Protein AF-A0A373CU55-F1 (afdb_monomer_lite)

Structure (mmCIF, N/CA/C/O backbone):
data_AF-A0A373CU55-F1
#
_entry.id   AF-A0A373CU55-F1
#
loop_
_atom_site.group_PDB
_atom_site.id
_atom_site.type_symbol
_atom_site.label_atom_id
_atom_site.label_alt_id
_atom_site.label_comp_id
_atom_site.label_asym_id
_atom_site.label_entity_id
_atom_site.label_seq_id
_atom_site.pdbx_PDB_ins_code
_atom_site.Cartn_x
_atom_site.Cartn_y
_atom_site.Cartn_z
_atom_site.occupancy
_atom_site.B_iso_or_equiv
_atom_site.auth_seq_id
_atom_site.auth_comp_id
_atom_site.auth_asym_id
_atom_site.auth_atom_id
_atom_site.pdbx_PDB_model_num
ATOM 1 N N . MET A 1 1 ? -19.285 -21.514 20.350 1.00 48.34 1 MET A N 1
ATOM 2 C CA . MET A 1 1 ? -18.068 -20.850 20.875 1.00 48.34 1 MET A CA 1
ATOM 3 C C . MET A 1 1 ? -17.748 -19.545 20.139 1.00 48.34 1 MET A C 1
ATOM 5 O O . MET A 1 1 ? -17.826 -18.518 20.792 1.00 48.34 1 MET A O 1
ATOM 9 N N . LYS A 1 2 ? -17.527 -19.530 18.807 1.00 49.25 2 LYS A N 1
ATOM 10 C CA . LYS A 1 2 ? -17.241 -18.298 18.021 1.00 49.25 2 LYS A CA 1
ATOM 11 C C . LYS A 1 2 ? -18.233 -17.135 18.229 1.00 49.25 2 LYS A C 1
ATOM 13 O O . LYS A 1 2 ? -17.791 -16.011 18.423 1.00 49.25 2 LYS A O 1
ATOM 18 N N . ILE A 1 3 ? -19.543 -17.407 18.259 1.00 53.62 3 ILE A N 1
ATOM 19 C CA . ILE A 1 3 ? -20.582 -16.371 18.448 1.00 53.62 3 ILE A CA 1
ATOM 20 C C . ILE A 1 3 ? -20.485 -15.721 19.834 1.00 53.62 3 ILE A C 1
ATOM 22 O O . ILE A 1 3 ? -20.565 -14.507 19.947 1.00 53.62 3 ILE A O 1
ATOM 26 N N . ILE A 1 4 ? -20.256 -16.514 20.886 1.00 53.56 4 ILE A N 1
ATOM 27 C CA . ILE A 1 4 ? -20.116 -16.004 22.259 1.00 53.56 4 ILE A CA 1
ATOM 28 C C . ILE A 1 4 ? -18.844 -15.160 22.375 1.00 53.56 4 ILE A C 1
ATOM 30 O O . ILE A 1 4 ? -18.887 -14.082 22.950 1.00 53.56 4 ILE A O 1
ATOM 34 N N . THR A 1 5 ? -17.736 -15.585 21.763 1.00 56.66 5 THR A N 1
ATOM 35 C CA . THR A 1 5 ? -16.492 -14.801 21.722 1.00 56.66 5 THR A CA 1
ATOM 36 C C . THR A 1 5 ? -16.666 -13.475 20.972 1.00 56.66 5 THR A C 1
ATOM 38 O O . THR A 1 5 ? -16.206 -12.442 21.449 1.00 56.66 5 THR A O 1
ATOM 41 N N . GLN A 1 6 ? -17.380 -13.467 19.841 1.00 57.19 6 GLN A N 1
ATOM 42 C CA . GLN A 1 6 ? -17.721 -12.235 19.116 1.00 57.19 6 GLN A CA 1
ATOM 43 C C . GLN A 1 6 ? -18.613 -11.304 19.950 1.00 57.19 6 GLN A C 1
ATOM 45 O O . GLN A 1 6 ? -18.371 -10.100 19.990 1.00 57.19 6 GLN A O 1
ATOM 50 N N . LEU A 1 7 ? -19.595 -11.863 20.664 1.00 55.97 7 LEU A N 1
ATOM 51 C CA . LEU A 1 7 ? -20.472 -11.109 21.560 1.00 55.97 7 LEU A CA 1
ATOM 52 C C . LEU A 1 7 ? -19.713 -10.527 22.754 1.00 55.97 7 LEU A C 1
ATOM 54 O O . LEU A 1 7 ? -19.921 -9.376 23.110 1.00 55.97 7 LEU A O 1
ATOM 58 N N . MET A 1 8 ? -18.794 -11.284 23.352 1.00 59.25 8 MET A N 1
ATOM 59 C CA . MET A 1 8 ? -17.962 -10.785 24.446 1.00 59.25 8 MET A CA 1
ATOM 60 C C . MET A 1 8 ? -17.004 -9.685 23.978 1.00 59.25 8 MET A C 1
ATOM 62 O O . MET A 1 8 ? -16.807 -8.713 24.701 1.00 59.25 8 MET A O 1
ATOM 66 N N . ASN A 1 9 ? -16.475 -9.779 22.755 1.00 64.62 9 ASN A N 1
ATOM 67 C CA . ASN A 1 9 ? -15.643 -8.728 22.166 1.00 64.62 9 ASN A CA 1
ATOM 68 C C . ASN A 1 9 ? -16.411 -7.419 21.914 1.00 64.62 9 ASN A C 1
ATOM 70 O O . ASN A 1 9 ? -15.798 -6.357 21.965 1.00 64.62 9 ASN A O 1
ATOM 74 N N . LEU A 1 10 ? -17.733 -7.465 21.699 1.00 63.78 10 LEU A N 1
ATOM 75 C CA . LEU A 1 10 ? -18.570 -6.263 21.557 1.00 63.78 10 LEU A CA 1
ATOM 76 C C . LEU A 1 10 ? -18.664 -5.436 22.850 1.00 63.78 10 LEU A C 1
ATOM 78 O O . LEU A 1 10 ? -18.880 -4.230 22.774 1.00 63.78 10 LEU A O 1
ATOM 82 N N . PHE A 1 11 ? -18.487 -6.061 24.017 1.00 72.62 11 PHE A N 1
ATOM 83 C CA . PHE A 1 11 ? -18.533 -5.386 25.320 1.00 72.62 11 PHE A CA 1
ATOM 84 C C . PHE A 1 11 ? -17.149 -5.048 25.885 1.00 72.62 11 PHE A C 1
ATOM 86 O O . PHE A 1 11 ? -17.060 -4.437 26.952 1.00 72.62 11 PHE A O 1
ATOM 93 N N . LYS A 1 12 ? -16.063 -5.435 25.202 1.00 80.12 12 LYS A N 1
ATOM 94 C CA . LYS A 1 12 ? -14.714 -5.075 25.640 1.00 80.12 12 LYS A CA 1
ATOM 95 C C . LYS A 1 12 ? -14.487 -3.579 25.456 1.00 80.12 12 LYS A C 1
ATOM 97 O O . LYS A 1 12 ? -14.762 -3.017 24.397 1.00 80.12 12 LYS A O 1
ATOM 102 N N . LEU A 1 13 ? -13.933 -2.950 26.487 1.00 81.00 13 LEU A N 1
ATOM 103 C CA . LEU A 1 13 ? -13.408 -1.596 26.377 1.00 81.00 13 LEU A CA 1
ATOM 104 C C . LEU A 1 13 ? -12.182 -1.612 25.458 1.00 81.00 13 LEU A C 1
ATOM 106 O O . LEU A 1 13 ? -11.385 -2.552 25.506 1.00 81.00 13 LEU A O 1
ATOM 110 N N . ASP A 1 14 ? -11.989 -0.550 24.672 1.00 80.06 14 ASP A N 1
ATOM 111 C CA . ASP A 1 14 ? -10.800 -0.424 23.819 1.00 80.06 14 ASP A CA 1
ATOM 112 C C . ASP A 1 14 ? -9.508 -0.545 24.648 1.00 80.06 14 ASP A C 1
ATOM 114 O O . ASP A 1 14 ? -8.550 -1.157 24.189 1.00 80.06 14 ASP A O 1
ATOM 118 N N . SER A 1 15 ? -9.498 -0.061 25.897 1.00 78.62 15 SER A N 1
ATOM 119 C CA . SER A 1 15 ? -8.364 -0.208 26.821 1.00 78.62 15 SER A CA 1
ATOM 120 C C . SER A 1 15 ? -8.022 -1.664 27.137 1.00 78.62 15 SER A C 1
ATOM 122 O O . SER A 1 15 ? -6.846 -2.007 27.222 1.00 78.62 15 SER A O 1
ATOM 124 N N . THR A 1 16 ? -9.025 -2.535 27.268 1.00 81.31 16 THR A N 1
ATOM 125 C CA . THR A 1 16 ? -8.820 -3.974 27.474 1.00 81.31 16 THR A CA 1
ATOM 126 C C . THR A 1 16 ? -8.200 -4.612 26.234 1.00 81.31 16 THR A C 1
ATOM 128 O O . THR A 1 16 ? -7.244 -5.369 26.358 1.00 81.31 16 THR A O 1
ATOM 131 N N . ILE A 1 17 ? -8.682 -4.255 25.039 1.00 82.31 17 ILE A N 1
ATOM 132 C CA . ILE A 1 17 ? -8.129 -4.756 23.769 1.00 82.31 17 ILE A CA 1
ATOM 133 C C . ILE A 1 17 ? -6.672 -4.299 23.595 1.00 82.31 17 ILE A C 1
ATOM 135 O O . ILE A 1 17 ? -5.815 -5.098 23.228 1.00 82.31 17 ILE A O 1
ATOM 139 N N . GLN A 1 18 ? -6.372 -3.039 23.919 1.00 84.75 18 GLN A N 1
ATOM 140 C CA . GLN A 1 18 ? -5.016 -2.487 23.865 1.00 84.75 18 GLN A CA 1
ATOM 141 C C . GLN A 1 18 ? -4.056 -3.204 24.823 1.00 84.75 18 GLN A C 1
ATOM 143 O O . GLN A 1 18 ? -2.901 -3.441 24.471 1.00 84.75 18 GLN A O 1
ATOM 148 N N . MET A 1 19 ? -4.517 -3.546 26.032 1.00 82.44 19 MET A N 1
ATOM 149 C CA . MET A 1 19 ? -3.721 -4.312 26.995 1.00 82.44 19 MET A CA 1
ATOM 150 C C . MET A 1 19 ? -3.442 -5.731 26.490 1.00 82.44 19 MET A C 1
ATOM 152 O O . MET A 1 19 ? -2.283 -6.133 26.452 1.00 82.44 19 MET A O 1
ATOM 156 N N . GLU A 1 20 ? -4.471 -6.447 26.025 1.00 84.19 20 GLU A N 1
ATOM 157 C CA . GLU A 1 20 ? -4.326 -7.795 25.456 1.00 84.19 20 GLU A CA 1
ATOM 158 C C . GLU A 1 20 ? -3.355 -7.803 24.264 1.00 84.19 20 GLU A C 1
ATOM 160 O O . GLU A 1 20 ? -2.476 -8.661 24.168 1.00 84.19 20 GLU A O 1
ATOM 165 N N . TYR A 1 21 ? -3.462 -6.812 23.376 1.00 82.94 21 TYR A N 1
ATOM 166 C CA . TYR A 1 21 ? -2.561 -6.669 22.235 1.00 82.94 21 TYR A CA 1
ATOM 167 C C . TYR A 1 21 ? -1.118 -6.354 22.665 1.00 82.94 21 TYR A C 1
ATOM 169 O O . TYR A 1 21 ? -0.172 -6.930 22.131 1.00 82.94 21 TYR A O 1
ATOM 177 N N . ALA A 1 22 ? -0.925 -5.495 23.672 1.00 79.12 22 ALA A N 1
ATOM 178 C CA . ALA A 1 22 ? 0.402 -5.187 24.211 1.00 79.12 22 ALA A CA 1
ATOM 179 C C . ALA A 1 22 ? 1.076 -6.394 24.895 1.00 79.12 22 ALA A C 1
ATOM 181 O O . ALA A 1 22 ? 2.309 -6.477 24.926 1.00 79.12 22 ALA A O 1
ATOM 182 N N . GLU A 1 23 ? 0.284 -7.318 25.441 1.00 79.94 23 GLU A N 1
ATOM 183 C CA . GLU A 1 23 ? 0.750 -8.570 26.044 1.00 79.94 23 GLU A CA 1
ATOM 184 C C . GLU A 1 23 ? 1.084 -9.642 24.997 1.00 79.94 23 GLU A C 1
ATOM 186 O O . GLU A 1 23 ? 2.021 -10.418 25.200 1.00 79.94 23 GLU A O 1
ATOM 191 N N . LYS A 1 24 ? 0.394 -9.644 23.846 1.00 76.12 24 LYS A N 1
ATOM 192 C CA . LYS A 1 24 ? 0.578 -10.573 22.715 1.00 76.12 24 LYS A CA 1
ATOM 193 C C . LYS A 1 24 ? 1.871 -10.308 21.918 1.00 76.12 24 LYS A C 1
ATOM 195 O O . LYS A 1 24 ? 1.868 -10.322 20.693 1.00 76.12 24 LYS A O 1
ATOM 200 N N . LYS A 1 25 ? 3.002 -10.066 22.595 1.00 62.16 25 LYS A N 1
ATOM 201 C CA . LYS A 1 25 ? 4.309 -9.776 21.976 1.00 62.16 25 LYS A CA 1
ATOM 202 C C . LYS A 1 25 ? 4.788 -10.933 21.096 1.00 62.16 25 LYS A C 1
ATOM 204 O O . LYS A 1 25 ? 5.536 -11.798 21.546 1.00 62.16 25 LYS A O 1
ATOM 209 N N . GLN A 1 26 ? 4.411 -10.904 19.827 1.00 71.38 26 GLN A N 1
ATOM 210 C CA . GLN A 1 26 ? 4.939 -11.774 18.792 1.00 71.38 26 GLN A CA 1
ATOM 211 C C . GLN A 1 26 ? 5.625 -10.909 17.737 1.00 71.38 26 GLN A C 1
ATOM 213 O O . GLN A 1 26 ? 5.089 -9.896 17.299 1.00 71.38 26 GLN A O 1
ATOM 218 N N . ALA A 1 27 ? 6.852 -11.281 17.373 1.00 79.38 27 ALA A N 1
ATOM 219 C CA . ALA A 1 27 ? 7.524 -10.657 16.243 1.00 79.38 27 ALA A CA 1
ATOM 220 C C . ALA A 1 27 ? 6.810 -11.062 14.939 1.00 79.38 27 ALA A C 1
ATOM 222 O O . ALA A 1 27 ? 6.441 -12.236 14.821 1.00 79.38 27 ALA A O 1
ATOM 223 N N . PRO A 1 28 ? 6.664 -10.142 13.965 1.00 87.12 28 PRO A N 1
ATOM 224 C CA . PRO A 1 28 ? 6.136 -10.479 12.649 1.00 87.12 28 PRO A CA 1
ATOM 225 C C . PRO A 1 28 ? 6.914 -11.628 12.010 1.00 87.12 28 PRO A C 1
ATOM 227 O O . PRO A 1 28 ? 8.125 -11.761 12.205 1.00 87.12 28 PRO A O 1
ATOM 230 N N . ILE A 1 29 ? 6.219 -12.465 11.246 1.00 91.62 29 ILE A N 1
ATOM 231 C CA . ILE A 1 29 ? 6.815 -13.611 10.550 1.00 91.62 29 ILE A CA 1
ATOM 232 C C . ILE A 1 29 ? 7.552 -13.128 9.296 1.00 91.62 29 ILE A C 1
ATOM 234 O O . ILE A 1 29 ? 8.667 -13.568 9.011 1.00 91.62 29 ILE A O 1
ATOM 238 N N . TYR A 1 30 ? 6.942 -12.189 8.579 1.00 92.56 30 TYR A N 1
ATOM 239 C CA . TYR A 1 30 ? 7.401 -11.660 7.309 1.00 92.56 30 TYR A CA 1
ATOM 240 C C . TYR A 1 30 ? 7.966 -10.248 7.483 1.00 92.56 30 TYR A C 1
ATOM 242 O O . TYR A 1 30 ? 7.252 -9.244 7.492 1.00 92.56 30 TYR A O 1
ATOM 250 N N . MET A 1 31 ? 9.287 -10.175 7.610 1.00 90.50 31 MET A N 1
ATOM 251 C CA . MET A 1 31 ? 10.043 -8.919 7.660 1.00 90.50 31 MET A CA 1
ATOM 252 C C . MET A 1 31 ? 10.644 -8.651 6.287 1.00 90.50 31 MET A C 1
ATOM 254 O O . MET A 1 31 ? 11.349 -9.548 5.847 1.00 90.50 31 MET A O 1
ATOM 258 N N . PRO A 1 32 ? 10.414 -7.508 5.616 1.00 89.75 32 PRO A N 1
ATOM 259 C CA . PRO A 1 32 ? 11.020 -7.217 4.314 1.00 89.75 32 PRO A CA 1
ATOM 260 C C . PRO A 1 32 ? 12.535 -7.432 4.320 1.00 89.75 32 PRO A C 1
ATOM 262 O O . PRO A 1 32 ? 13.186 -7.216 5.345 1.00 89.75 32 PRO A O 1
ATOM 265 N N . ASN A 1 33 ? 13.090 -7.858 3.191 1.00 87.88 33 ASN A N 1
ATOM 266 C CA . ASN A 1 33 ? 14.536 -7.912 3.032 1.00 87.88 33 ASN A CA 1
ATOM 267 C C . ASN A 1 33 ? 15.124 -6.494 2.937 1.00 87.88 33 ASN A C 1
ATOM 269 O O . ASN A 1 33 ? 14.435 -5.520 2.622 1.00 87.88 33 ASN A O 1
ATOM 273 N N . ASP A 1 34 ? 16.426 -6.395 3.198 1.00 85.56 34 ASP A N 1
ATOM 274 C CA . ASP A 1 34 ? 17.197 -5.195 2.900 1.00 85.56 34 ASP A CA 1
ATOM 275 C C . ASP A 1 34 ? 17.649 -5.260 1.433 1.00 85.56 34 ASP A C 1
ATOM 277 O O . ASP A 1 34 ? 18.244 -6.249 1.001 1.00 85.56 34 ASP A O 1
ATOM 281 N N . TYR A 1 35 ? 17.357 -4.206 0.669 1.00 85.62 35 TYR A N 1
ATOM 282 C CA . TYR A 1 35 ? 17.720 -4.088 -0.742 1.00 85.62 35 TYR A CA 1
ATOM 283 C C . TYR A 1 35 ? 18.774 -2.994 -0.897 1.00 85.62 35 TYR A C 1
ATOM 285 O O . TYR A 1 35 ? 18.537 -1.847 -0.507 1.00 85.62 35 TYR A O 1
ATOM 293 N N . GLU A 1 36 ? 19.929 -3.343 -1.465 1.00 86.00 36 GLU A N 1
ATOM 294 C CA . GLU A 1 36 ? 20.964 -2.373 -1.831 1.00 86.00 36 GLU A CA 1
ATOM 295 C C . GLU A 1 36 ? 20.439 -1.514 -2.980 1.00 86.00 36 GLU A C 1
ATOM 297 O O . GLU A 1 36 ? 20.241 -2.019 -4.077 1.00 86.00 36 GLU A O 1
ATOM 302 N N . GLN A 1 37 ? 20.163 -0.239 -2.715 1.00 85.12 37 GLN A N 1
ATOM 303 C CA . GLN A 1 37 ? 19.560 0.688 -3.671 1.00 85.12 37 GLN A CA 1
ATOM 304 C C . GLN A 1 37 ? 20.493 1.875 -3.887 1.00 85.12 37 GLN A C 1
ATOM 306 O O . GLN A 1 37 ? 20.946 2.478 -2.915 1.00 85.12 37 GLN A O 1
ATOM 311 N N . ASP A 1 38 ? 20.757 2.204 -5.148 1.00 80.38 38 ASP A N 1
ATOM 312 C CA . ASP A 1 38 ? 21.664 3.276 -5.558 1.00 80.38 38 ASP A CA 1
ATOM 313 C C . ASP A 1 38 ? 20.936 4.272 -6.472 1.00 80.38 38 ASP A C 1
ATOM 315 O O . ASP A 1 38 ? 20.561 3.959 -7.607 1.00 80.38 38 ASP A O 1
ATOM 319 N N . ASP A 1 39 ? 20.715 5.484 -5.963 1.00 77.19 39 ASP A N 1
ATOM 320 C CA . ASP A 1 39 ? 20.020 6.551 -6.681 1.00 77.19 39 ASP A CA 1
ATOM 321 C C . ASP A 1 39 ? 20.827 7.078 -7.872 1.00 77.19 39 ASP A C 1
ATOM 323 O O . ASP A 1 39 ? 20.241 7.439 -8.893 1.00 77.19 39 ASP A O 1
ATOM 327 N N . SER A 1 40 ? 22.161 7.033 -7.803 1.00 81.06 40 SER A N 1
ATOM 328 C CA . SER A 1 40 ? 23.049 7.438 -8.898 1.00 81.06 40 SER A CA 1
ATOM 329 C C . SER A 1 40 ? 22.934 6.537 -10.133 1.00 81.06 40 SER A C 1
ATOM 331 O O . SER A 1 40 ? 23.309 6.938 -11.236 1.00 81.06 40 SER A O 1
ATOM 333 N N . GLN A 1 41 ? 22.371 5.337 -9.963 1.00 80.12 41 GLN A N 1
ATOM 334 C CA . GLN A 1 41 ? 22.092 4.382 -11.036 1.00 80.12 41 GLN A CA 1
ATOM 335 C C . GLN A 1 41 ? 20.651 4.465 -11.555 1.00 80.12 41 GLN A C 1
ATOM 337 O O . GLN A 1 41 ? 20.259 3.660 -12.410 1.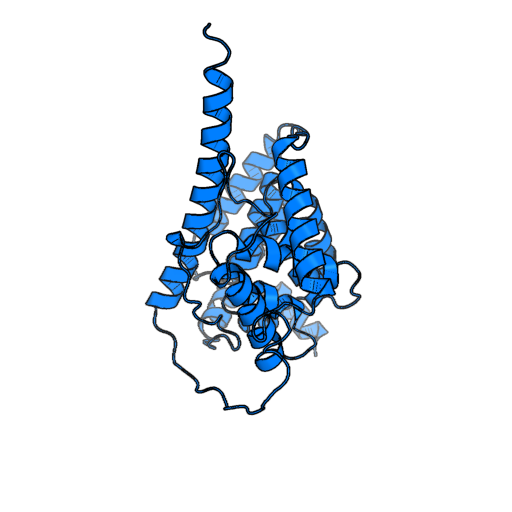00 80.12 41 GLN A O 1
ATOM 342 N N . SER A 1 42 ? 19.857 5.418 -11.055 1.00 80.81 42 SER A N 1
ATOM 343 C CA . SER A 1 42 ? 18.504 5.645 -11.548 1.00 80.81 42 SER A CA 1
ATOM 344 C C . SER A 1 42 ? 18.523 6.419 -12.862 1.00 80.81 42 SER A C 1
ATOM 346 O O . SER A 1 42 ? 19.161 7.464 -12.977 1.00 80.81 42 SER A O 1
ATOM 348 N N . ILE A 1 43 ? 17.791 5.931 -13.865 1.00 77.50 43 ILE A N 1
ATOM 349 C CA . ILE A 1 43 ? 17.667 6.644 -15.144 1.00 77.50 43 ILE A CA 1
ATOM 350 C C . ILE A 1 43 ? 16.530 7.662 -15.032 1.00 77.50 43 ILE A C 1
ATOM 352 O O . ILE A 1 43 ? 15.355 7.283 -14.921 1.00 77.50 43 ILE A O 1
ATOM 356 N N . THR A 1 44 ? 16.891 8.943 -15.094 1.00 82.00 44 THR A N 1
ATOM 357 C CA . THR A 1 44 ? 15.990 10.101 -15.055 1.00 82.00 44 THR A CA 1
ATOM 358 C C . THR A 1 44 ? 16.013 10.887 -16.371 1.00 82.00 44 THR A C 1
ATOM 360 O O . THR A 1 44 ? 16.909 10.727 -17.205 1.00 82.00 44 THR A O 1
ATOM 363 N N . ASP A 1 45 ? 15.000 11.724 -16.566 1.00 71.56 45 ASP A N 1
ATOM 364 C CA . ASP A 1 45 ? 14.921 12.754 -17.599 1.00 71.56 45 ASP A CA 1
ATOM 365 C C . ASP A 1 45 ? 14.593 14.123 -16.967 1.00 71.56 45 ASP A C 1
ATOM 367 O O . ASP A 1 45 ? 14.421 14.232 -15.749 1.00 71.56 45 ASP A O 1
ATOM 371 N N . ASP A 1 46 ? 14.477 15.175 -17.786 1.00 69.94 46 ASP A N 1
ATOM 372 C CA . ASP A 1 46 ? 14.157 16.544 -17.334 1.00 69.94 46 ASP A CA 1
ATOM 373 C C . ASP A 1 46 ? 12.809 16.648 -16.584 1.00 69.94 46 ASP A C 1
ATOM 375 O O . ASP A 1 46 ? 12.484 17.676 -15.987 1.00 69.94 46 ASP A O 1
ATOM 379 N N . SER A 1 47 ? 11.989 15.594 -16.620 1.00 66.56 47 SER A N 1
ATOM 380 C CA . SER A 1 47 ? 10.637 15.551 -16.078 1.00 66.56 47 SER A CA 1
ATOM 381 C C . SER A 1 47 ? 10.473 14.643 -14.850 1.00 66.56 47 SER A C 1
ATOM 383 O O . SER A 1 47 ? 9.445 14.782 -14.168 1.00 66.56 47 SER A O 1
ATOM 385 N N . GLY A 1 48 ? 11.456 13.783 -14.544 1.00 78.50 48 GLY A N 1
ATOM 386 C CA . GLY A 1 48 ? 11.462 12.840 -13.419 1.00 78.50 48 GLY A CA 1
ATOM 387 C C . GLY A 1 48 ? 12.121 11.494 -13.757 1.00 78.50 48 GLY A C 1
ATOM 388 O O . GLY A 1 48 ? 13.101 11.435 -14.492 1.00 78.50 48 GLY A O 1
ATOM 389 N N . TYR A 1 49 ? 11.605 10.391 -13.200 1.00 82.25 49 TYR A N 1
ATOM 390 C CA . TYR A 1 49 ? 12.060 9.043 -13.567 1.00 82.25 49 TYR A CA 1
ATOM 391 C C . TYR A 1 49 ? 11.614 8.674 -14.985 1.00 82.25 49 TYR A C 1
ATOM 393 O O . TYR A 1 49 ? 10.418 8.688 -15.287 1.00 82.25 49 TYR A O 1
ATOM 401 N N . ASP A 1 50 ? 12.555 8.231 -15.819 1.00 80.25 50 ASP A N 1
ATOM 402 C CA . ASP A 1 50 ? 12.251 7.754 -17.167 1.00 80.25 50 ASP A CA 1
ATOM 403 C C . ASP A 1 50 ? 11.843 6.277 -17.134 1.00 80.25 50 ASP A C 1
ATOM 405 O O . ASP A 1 50 ? 12.669 5.372 -17.235 1.00 80.25 50 ASP A O 1
ATOM 409 N N . LEU A 1 51 ? 10.545 6.018 -17.017 1.00 83.62 51 LEU A N 1
ATOM 410 C CA . LEU A 1 51 ? 9.973 4.669 -16.964 1.00 83.62 51 LEU A CA 1
ATOM 411 C C . LEU A 1 51 ? 10.009 3.901 -18.297 1.00 83.62 51 LEU A C 1
ATOM 413 O O . LEU A 1 51 ? 9.500 2.785 -18.367 1.00 83.62 51 LEU A O 1
ATOM 417 N N . THR A 1 52 ? 10.605 4.459 -19.352 1.00 77.75 52 THR A N 1
ATOM 418 C CA . THR A 1 52 ? 10.774 3.767 -20.641 1.00 77.75 52 THR A CA 1
ATOM 419 C C . THR A 1 52 ? 12.105 3.020 -20.750 1.00 77.75 52 THR A C 1
ATOM 421 O O . THR A 1 52 ? 12.257 2.147 -21.606 1.00 77.75 52 THR A O 1
ATOM 424 N N . ARG A 1 53 ? 13.066 3.317 -19.869 1.00 77.00 53 ARG A N 1
ATOM 425 C CA . ARG A 1 53 ? 14.399 2.695 -19.823 1.00 77.00 53 ARG A CA 1
ATOM 426 C C . ARG A 1 53 ? 14.705 2.246 -18.406 1.00 77.00 53 ARG A C 1
ATOM 428 O O . ARG A 1 53 ? 14.288 2.915 -17.478 1.00 77.00 53 ARG A O 1
ATOM 435 N N . PHE A 1 54 ? 15.443 1.156 -18.222 1.00 83.50 54 PHE A N 1
ATOM 436 C CA . PHE A 1 54 ? 15.863 0.691 -16.895 1.00 83.50 54 PHE A CA 1
ATOM 437 C C . PHE A 1 54 ? 17.359 0.397 -16.891 1.00 83.50 54 PHE A C 1
ATOM 439 O O . PHE A 1 54 ? 17.861 -0.197 -17.848 1.00 83.50 54 PHE A O 1
ATOM 446 N N . SER A 1 55 ? 18.064 0.812 -15.837 1.00 81.25 55 SER A N 1
ATOM 447 C CA . SER A 1 55 ? 19.435 0.356 -15.605 1.00 81.25 55 SER A CA 1
ATOM 448 C C . SER A 1 55 ? 19.442 -1.111 -15.168 1.00 81.25 55 SER A C 1
ATOM 450 O O . SER A 1 55 ? 18.417 -1.662 -14.750 1.00 81.25 55 SER A O 1
ATOM 452 N N . GLU A 1 56 ? 20.604 -1.763 -15.253 1.00 80.19 56 GLU A N 1
ATOM 453 C CA . GLU A 1 56 ? 20.758 -3.137 -14.758 1.00 80.19 56 GLU A CA 1
ATOM 454 C C . GLU A 1 56 ? 20.419 -3.231 -13.269 1.00 80.19 56 GLU A C 1
ATOM 456 O O . GLU A 1 56 ? 19.758 -4.179 -12.851 1.00 80.19 56 GLU A O 1
ATOM 461 N N . HIS A 1 57 ? 20.799 -2.215 -12.491 1.00 82.31 57 HIS A N 1
ATOM 462 C CA . HIS A 1 57 ? 20.488 -2.128 -11.071 1.00 82.31 57 HIS A CA 1
ATOM 463 C C . HIS A 1 57 ? 18.979 -2.023 -10.817 1.00 82.31 57 HIS A C 1
ATOM 465 O O . HIS A 1 57 ? 18.428 -2.825 -10.067 1.00 82.31 57 HIS A O 1
ATOM 471 N N . GLU A 1 58 ? 18.278 -1.104 -11.490 1.00 85.19 58 GLU A N 1
ATOM 472 C CA . GLU A 1 58 ? 16.825 -0.954 -11.330 1.00 85.19 58 GLU A CA 1
ATOM 473 C C . GLU A 1 58 ? 16.077 -2.251 -11.694 1.00 85.19 58 GLU A C 1
ATOM 475 O O . GLU A 1 58 ? 15.166 -2.674 -10.978 1.00 85.19 58 GLU A O 1
ATOM 480 N N . ALA A 1 59 ? 16.478 -2.911 -12.785 1.00 84.75 59 ALA A N 1
ATOM 481 C CA . ALA A 1 59 ? 15.879 -4.173 -13.208 1.00 84.75 59 ALA A CA 1
ATOM 482 C C . ALA A 1 59 ? 16.201 -5.333 -12.251 1.00 84.75 59 ALA A C 1
ATOM 484 O O . ALA A 1 59 ? 15.325 -6.152 -11.960 1.00 84.75 59 ALA A O 1
ATOM 485 N N . TYR A 1 60 ? 17.433 -5.385 -11.734 1.00 86.62 60 TYR A N 1
ATOM 486 C CA . TYR A 1 60 ? 17.838 -6.354 -10.720 1.00 86.62 60 TYR A CA 1
ATOM 487 C C . TYR A 1 60 ? 16.974 -6.233 -9.467 1.00 86.62 60 TYR A C 1
ATOM 489 O O . TYR A 1 60 ? 16.489 -7.252 -8.989 1.00 86.62 60 TYR A O 1
ATOM 497 N N . ILE A 1 61 ? 16.714 -5.020 -8.968 1.00 90.19 61 ILE A N 1
ATOM 498 C CA . ILE A 1 61 ? 15.886 -4.823 -7.769 1.00 90.19 61 ILE A CA 1
ATOM 499 C C . ILE A 1 61 ? 14.469 -5.359 -7.974 1.00 90.19 61 ILE A C 1
ATOM 501 O O . ILE A 1 61 ? 13.971 -6.099 -7.125 1.00 90.19 61 ILE A O 1
ATOM 505 N N . ILE A 1 62 ? 13.842 -5.065 -9.118 1.00 90.56 62 ILE A N 1
ATOM 506 C CA . ILE A 1 62 ? 12.494 -5.567 -9.439 1.00 90.56 62 ILE A CA 1
ATOM 507 C C . ILE A 1 62 ? 12.477 -7.101 -9.435 1.00 90.56 62 ILE A C 1
ATOM 509 O O . ILE A 1 62 ? 11.589 -7.713 -8.837 1.00 90.56 62 ILE A O 1
ATOM 513 N N . LYS A 1 63 ? 13.474 -7.733 -10.065 1.00 87.44 63 LYS A N 1
ATOM 514 C CA . LYS A 1 63 ? 13.585 -9.194 -10.078 1.00 87.44 63 LYS A CA 1
ATOM 515 C C . LYS A 1 63 ? 13.882 -9.766 -8.697 1.00 87.44 63 LYS A C 1
ATOM 517 O O . LYS A 1 63 ? 13.261 -10.747 -8.302 1.00 87.44 63 LYS A O 1
ATOM 522 N N . HIS A 1 64 ? 14.798 -9.158 -7.954 1.00 92.25 64 HIS A N 1
ATOM 523 C CA . HIS A 1 64 ? 15.197 -9.640 -6.640 1.00 92.25 64 HIS A CA 1
ATOM 524 C C . HIS A 1 64 ? 14.004 -9.665 -5.682 1.00 92.25 64 HIS A C 1
ATOM 526 O O . HIS A 1 64 ? 13.770 -10.683 -5.039 1.00 92.25 64 HIS A O 1
ATOM 532 N N . VAL A 1 65 ? 13.189 -8.604 -5.667 1.00 94.12 65 VAL A N 1
ATOM 533 C CA . VAL A 1 65 ? 11.927 -8.575 -4.909 1.00 94.12 65 VAL A CA 1
ATOM 534 C C . VAL A 1 65 ? 11.011 -9.727 -5.329 1.00 94.12 65 VAL A C 1
ATOM 536 O O . VAL A 1 65 ? 10.501 -10.453 -4.478 1.00 94.12 65 VAL A O 1
ATOM 539 N N . TRP A 1 66 ? 10.828 -9.935 -6.636 1.00 90.88 66 TRP A N 1
ATOM 540 C CA . TRP A 1 66 ? 9.974 -11.008 -7.148 1.00 90.88 66 TRP A CA 1
ATOM 541 C C . TRP A 1 66 ? 10.432 -12.404 -6.694 1.00 90.88 66 TRP A C 1
ATOM 543 O O . TRP A 1 66 ? 9.617 -13.210 -6.237 1.00 90.88 66 TRP A O 1
ATOM 553 N N . ASP A 1 67 ? 11.733 -12.681 -6.790 1.00 89.69 67 ASP A N 1
ATOM 554 C CA . ASP A 1 67 ? 12.326 -13.958 -6.380 1.00 89.69 67 ASP A CA 1
ATOM 555 C C . ASP A 1 67 ? 12.210 -14.183 -4.876 1.00 89.69 67 ASP A C 1
ATOM 557 O O . ASP A 1 67 ? 11.808 -15.267 -4.447 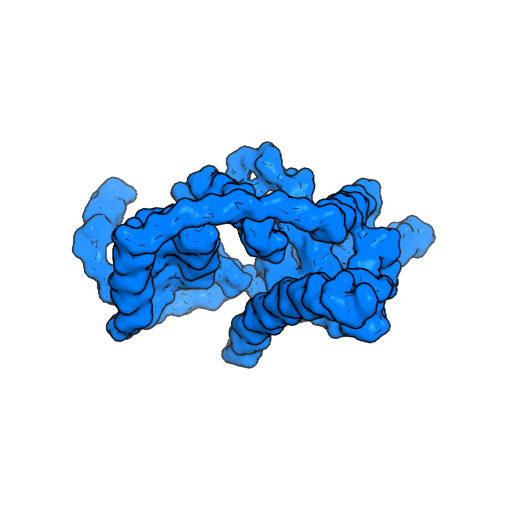1.00 89.69 67 ASP A O 1
ATOM 561 N N . VAL A 1 68 ? 12.493 -13.147 -4.079 1.00 91.75 68 VAL A N 1
ATOM 562 C CA . VAL A 1 68 ? 12.330 -13.189 -2.622 1.00 91.75 68 VAL A CA 1
ATOM 563 C C . VAL A 1 68 ? 10.896 -13.553 -2.266 1.00 91.75 68 VAL A C 1
ATOM 565 O O . VAL A 1 68 ? 10.690 -14.397 -1.395 1.00 91.75 68 VAL A O 1
ATOM 568 N N . VAL A 1 69 ? 9.901 -12.989 -2.957 1.00 92.94 69 VAL A N 1
ATOM 569 C CA . VAL A 1 69 ? 8.502 -13.327 -2.683 1.00 92.94 69 VAL A CA 1
ATOM 570 C C . VAL A 1 69 ? 8.217 -14.810 -2.915 1.00 92.94 69 VAL A C 1
ATOM 572 O O . VAL A 1 69 ? 7.619 -15.455 -2.055 1.00 92.94 69 VAL A O 1
ATOM 575 N N . HIS A 1 70 ? 8.690 -15.367 -4.031 1.00 89.00 70 HIS A N 1
ATOM 576 C CA . HIS A 1 70 ? 8.456 -16.772 -4.383 1.00 89.00 70 HIS A CA 1
ATOM 577 C C . HIS A 1 70 ? 9.188 -17.751 -3.462 1.00 89.00 70 HIS A C 1
ATOM 579 O O . HIS A 1 70 ? 8.734 -18.879 -3.277 1.00 89.00 70 HIS A O 1
ATOM 585 N N . GLU A 1 71 ? 10.323 -17.341 -2.897 1.00 92.38 71 GLU A N 1
ATOM 586 C CA . GLU A 1 71 ? 11.080 -18.162 -1.955 1.00 92.38 71 GLU A CA 1
ATOM 587 C C . GLU A 1 71 ? 10.492 -18.118 -0.537 1.00 92.38 71 GLU A C 1
ATOM 589 O O . GLU A 1 71 ? 10.469 -19.131 0.165 1.00 92.38 71 GLU A O 1
ATOM 594 N N . LYS A 1 72 ? 10.053 -16.938 -0.094 1.00 92.06 72 LYS A N 1
ATOM 595 C CA . LYS A 1 72 ? 9.784 -16.655 1.320 1.00 92.06 72 LYS A CA 1
ATOM 596 C C . LYS A 1 72 ? 8.318 -16.754 1.716 1.00 92.06 72 LYS A C 1
ATOM 598 O O . LYS A 1 72 ? 8.036 -17.045 2.880 1.00 92.06 72 LYS A O 1
ATOM 603 N N . TYR A 1 73 ? 7.401 -16.484 0.794 1.00 92.50 73 TYR A N 1
ATOM 604 C CA . TYR A 1 73 ? 5.977 -16.389 1.095 1.00 92.50 73 TYR A CA 1
ATOM 605 C C . TYR A 1 73 ? 5.236 -17.622 0.569 1.00 92.50 73 TYR A C 1
ATOM 607 O O . TYR A 1 73 ? 5.575 -18.136 -0.494 1.00 92.50 73 TYR A O 1
ATOM 615 N N . PRO A 1 74 ? 4.213 -18.117 1.282 1.00 92.69 74 PRO A N 1
ATOM 616 C CA . PRO A 1 74 ? 3.243 -19.042 0.709 1.00 92.69 74 PRO A CA 1
ATOM 617 C C . PRO A 1 74 ? 2.542 -18.431 -0.512 1.00 92.69 74 PRO A C 1
ATOM 619 O O . PRO A 1 74 ? 2.365 -17.212 -0.585 1.00 92.69 74 PRO A O 1
ATOM 622 N N . SER A 1 75 ? 2.106 -19.273 -1.451 1.00 89.44 75 SER A N 1
ATOM 623 C CA . SER A 1 75 ? 1.484 -18.835 -2.712 1.00 89.44 75 SER A CA 1
ATOM 624 C C . SER A 1 75 ? 0.253 -17.950 -2.519 1.00 89.44 75 SER A C 1
ATOM 626 O O . SER A 1 75 ? 0.056 -16.986 -3.251 1.00 89.44 75 SER A O 1
ATOM 628 N N . GLU A 1 76 ? -0.545 -18.240 -1.495 1.00 90.62 76 GLU A N 1
ATOM 629 C CA . GLU A 1 76 ? -1.740 -17.492 -1.107 1.00 90.62 76 GLU A CA 1
ATOM 630 C C . GLU A 1 76 ? -1.438 -16.072 -0.605 1.00 90.62 76 GLU A C 1
ATOM 632 O O . GLU A 1 76 ? -2.353 -15.256 -0.495 1.00 90.62 76 GLU A O 1
ATOM 637 N N . TYR A 1 77 ? -0.168 -15.781 -0.304 1.00 94.81 77 TYR A N 1
ATOM 638 C CA . TYR A 1 77 ? 0.321 -14.496 0.187 1.00 94.81 77 TYR A CA 1
ATOM 639 C C . TYR A 1 77 ? 1.282 -13.818 -0.789 1.00 94.81 77 TYR A C 1
ATOM 641 O O . TYR A 1 77 ? 1.903 -12.831 -0.411 1.00 94.81 77 TYR A O 1
ATOM 649 N N . PHE A 1 78 ? 1.418 -14.286 -2.034 1.00 94.12 78 PHE A N 1
ATOM 650 C CA . PHE A 1 78 ? 2.341 -13.670 -2.993 1.00 94.12 78 PHE A CA 1
ATOM 651 C C . PHE A 1 78 ? 2.053 -12.186 -3.231 1.00 94.12 78 PHE A C 1
ATOM 653 O O . PHE A 1 78 ? 2.979 -11.378 -3.179 1.00 94.12 78 PHE A O 1
ATOM 660 N N . ALA A 1 79 ? 0.791 -11.794 -3.418 1.00 96.50 79 ALA A N 1
ATOM 661 C CA . ALA A 1 79 ? 0.443 -10.392 -3.635 1.00 96.50 79 ALA A CA 1
ATOM 662 C C . ALA A 1 79 ? 0.790 -9.516 -2.415 1.00 96.50 79 ALA A C 1
ATOM 664 O O . ALA A 1 79 ? 1.407 -8.457 -2.550 1.00 96.50 79 ALA A O 1
ATOM 665 N N . LEU A 1 80 ? 0.452 -9.979 -1.205 1.00 97.12 80 LEU A N 1
ATOM 666 C CA . LEU A 1 80 ? 0.756 -9.257 0.034 1.00 97.12 80 LEU A CA 1
ATOM 667 C C . LEU A 1 80 ? 2.257 -9.276 0.363 1.00 97.12 80 LEU A C 1
ATOM 669 O O . LEU A 1 80 ? 2.786 -8.297 0.884 1.00 97.12 80 LEU A O 1
ATOM 673 N N . GLY A 1 81 ? 2.959 -10.352 0.009 1.00 97.00 81 GLY A N 1
ATOM 674 C CA . GLY A 1 81 ? 4.411 -10.466 0.078 1.00 97.00 81 GLY A CA 1
ATOM 675 C C . GLY A 1 81 ? 5.096 -9.457 -0.835 1.00 97.00 81 GLY A C 1
ATOM 676 O O . GLY A 1 81 ? 5.977 -8.737 -0.373 1.00 97.00 81 GLY A O 1
ATOM 677 N N . LEU A 1 82 ? 4.631 -9.315 -2.083 1.00 96.94 82 LEU A N 1
ATOM 678 C CA . LEU A 1 82 ? 5.100 -8.270 -2.999 1.00 96.94 82 LEU A CA 1
ATOM 679 C C . LEU A 1 82 ? 4.875 -6.884 -2.415 1.00 96.94 82 LEU A C 1
ATOM 681 O O . LEU A 1 82 ? 5.808 -6.088 -2.417 1.00 96.94 82 LEU A O 1
ATOM 685 N N . ALA A 1 83 ? 3.689 -6.596 -1.874 1.00 97.69 83 ALA A N 1
ATOM 686 C CA . ALA A 1 83 ? 3.437 -5.316 -1.218 1.00 97.69 83 ALA A CA 1
ATOM 687 C C . ALA A 1 83 ? 4.431 -5.094 -0.061 1.00 97.69 83 ALA A C 1
ATOM 689 O O . ALA A 1 83 ? 5.051 -4.037 0.048 1.00 97.69 83 ALA A O 1
ATOM 690 N N . ASN A 1 84 ? 4.638 -6.120 0.771 1.00 96.50 84 ASN A N 1
ATOM 691 C CA . ASN A 1 84 ? 5.459 -6.031 1.975 1.00 96.50 84 ASN A CA 1
ATOM 692 C C . ASN A 1 84 ? 6.932 -5.780 1.642 1.00 96.50 84 ASN A C 1
ATOM 694 O O . ASN A 1 84 ? 7.541 -4.909 2.256 1.00 96.50 84 ASN A O 1
ATOM 698 N N . GLU A 1 85 ? 7.478 -6.502 0.663 1.00 95.94 85 GLU A N 1
ATOM 699 C CA . GLU A 1 85 ? 8.839 -6.303 0.156 1.00 95.94 85 GLU A CA 1
ATOM 700 C C . GLU A 1 85 ? 8.990 -4.962 -0.577 1.00 95.94 85 GLU A C 1
ATOM 702 O O . GLU A 1 85 ? 9.975 -4.258 -0.386 1.00 95.94 85 GLU A O 1
ATOM 707 N N . SER A 1 86 ? 7.981 -4.543 -1.346 1.00 96.19 86 SER A N 1
ATOM 708 C CA . SER A 1 86 ? 7.999 -3.265 -2.078 1.00 96.19 86 SER A CA 1
ATOM 709 C C . SER A 1 86 ? 7.948 -2.044 -1.162 1.00 96.19 86 SER A C 1
ATOM 711 O O . SER A 1 86 ? 8.306 -0.942 -1.575 1.00 96.19 86 SER A O 1
ATOM 713 N N . TYR A 1 87 ? 7.502 -2.211 0.084 1.00 92.88 87 TYR A N 1
ATOM 714 C CA . TYR A 1 87 ? 7.368 -1.124 1.048 1.00 92.88 87 TYR A CA 1
ATOM 715 C C . TYR A 1 87 ? 8.695 -0.410 1.351 1.00 92.88 87 TYR A C 1
ATOM 717 O O . TYR A 1 87 ? 8.710 0.815 1.481 1.00 92.88 87 TYR A O 1
ATOM 725 N N . CYS A 1 88 ? 9.805 -1.153 1.448 1.00 89.56 88 CYS A N 1
ATOM 726 C CA . CYS A 1 88 ? 11.137 -0.594 1.715 1.00 89.56 88 CYS A CA 1
ATOM 727 C C . CYS A 1 88 ? 11.895 -0.178 0.442 1.00 89.56 88 CYS A C 1
ATOM 729 O O . CYS A 1 88 ? 12.979 0.408 0.532 1.00 89.56 88 CYS A O 1
ATOM 731 N N . ILE A 1 89 ? 11.325 -0.444 -0.737 1.00 91.81 89 ILE A N 1
ATOM 732 C CA . ILE A 1 89 ? 11.883 -0.006 -2.011 1.00 91.81 89 ILE A CA 1
ATOM 733 C C . ILE A 1 89 ? 11.605 1.488 -2.202 1.00 91.81 89 ILE A C 1
ATOM 735 O O . ILE A 1 89 ? 10.489 1.994 -2.029 1.00 91.81 89 ILE A O 1
ATOM 739 N N . LYS A 1 90 ? 12.664 2.197 -2.560 1.00 87.25 90 LYS A N 1
ATOM 740 C CA . LYS A 1 90 ? 12.736 3.613 -2.885 1.00 87.25 90 LYS A CA 1
ATOM 741 C C . LYS A 1 90 ? 12.889 3.767 -4.401 1.00 87.25 90 LYS A C 1
ATOM 743 O O . LYS A 1 90 ? 13.234 2.820 -5.109 1.00 87.25 90 LYS A O 1
ATOM 748 N N . TYR A 1 91 ? 12.637 4.976 -4.893 1.00 86.75 91 TYR A N 1
ATOM 749 C CA . TYR A 1 91 ? 12.853 5.347 -6.292 1.00 86.75 91 TYR A CA 1
ATOM 750 C C . TYR A 1 91 ? 12.011 4.531 -7.292 1.00 86.75 91 TYR A C 1
ATOM 752 O O . TYR A 1 91 ? 10.944 3.995 -6.983 1.00 86.75 91 TYR A O 1
ATOM 760 N N . LYS A 1 92 ? 12.489 4.462 -8.534 1.00 87.94 92 LYS A N 1
ATOM 761 C CA . LYS A 1 92 ? 11.773 3.945 -9.698 1.00 87.94 92 LYS A CA 1
ATOM 762 C C . LYS A 1 92 ? 11.262 2.496 -9.596 1.00 87.94 92 LYS A C 1
ATOM 764 O O . LYS A 1 92 ? 10.115 2.276 -10.000 1.00 87.94 92 LYS A O 1
ATOM 769 N N . PRO A 1 93 ? 12.018 1.511 -9.059 1.00 92.69 93 PRO A N 1
ATOM 770 C CA . PRO A 1 93 ? 11.536 0.131 -8.943 1.00 92.69 93 PRO A CA 1
ATOM 771 C C . PRO A 1 93 ? 10.223 0.005 -8.162 1.00 92.69 93 PRO A C 1
ATOM 773 O O . PRO A 1 93 ? 9.374 -0.812 -8.515 1.00 92.69 93 PRO A O 1
ATOM 776 N N . ARG A 1 94 ? 10.015 0.866 -7.156 1.00 94.19 94 ARG A N 1
ATOM 777 C CA . ARG A 1 94 ? 8.802 0.899 -6.329 1.00 94.19 94 ARG A CA 1
ATOM 778 C C . ARG A 1 94 ? 7.530 1.032 -7.170 1.00 94.19 94 ARG A C 1
ATOM 780 O O . ARG A 1 94 ? 6.578 0.289 -6.949 1.00 94.19 94 ARG A O 1
ATOM 787 N N . TYR A 1 95 ? 7.509 1.956 -8.135 1.00 93.62 95 TYR A N 1
ATOM 788 C CA . TYR A 1 95 ? 6.323 2.195 -8.967 1.00 93.62 95 TYR A CA 1
ATOM 789 C C . TYR A 1 95 ? 5.970 0.972 -9.807 1.00 93.62 95 TYR A C 1
ATOM 791 O O . TYR A 1 95 ? 4.799 0.610 -9.905 1.00 93.62 95 TYR A O 1
ATOM 799 N N . VAL A 1 96 ? 6.985 0.316 -10.377 1.00 94.88 96 VAL A N 1
ATOM 800 C CA . VAL A 1 96 ? 6.787 -0.899 -11.170 1.00 94.88 96 VAL A CA 1
ATOM 801 C C . VAL A 1 96 ? 6.251 -2.016 -10.285 1.00 94.88 96 VAL A C 1
ATOM 803 O O . VAL A 1 96 ? 5.253 -2.626 -10.640 1.00 94.88 96 VAL A O 1
ATOM 806 N N . LEU A 1 97 ? 6.855 -2.255 -9.120 1.00 97.06 97 LEU A N 1
ATOM 807 C CA . LEU A 1 97 ? 6.458 -3.346 -8.230 1.00 97.06 97 LEU A CA 1
ATOM 808 C C . LEU A 1 97 ? 5.002 -3.242 -7.756 1.00 97.06 97 LEU A C 1
ATOM 810 O O . LEU A 1 97 ? 4.278 -4.234 -7.802 1.00 97.06 97 LEU A O 1
ATOM 814 N N . TYR A 1 98 ? 4.536 -2.053 -7.365 1.00 97.56 98 TYR A N 1
ATOM 815 C CA . TYR A 1 98 ? 3.125 -1.875 -7.008 1.00 97.56 98 TYR A CA 1
ATOM 816 C C . TYR A 1 98 ? 2.191 -2.029 -8.215 1.00 97.56 98 TYR A C 1
ATOM 818 O O . TYR A 1 98 ? 1.103 -2.587 -8.082 1.00 97.56 98 TYR A O 1
ATOM 826 N N . GLU A 1 99 ? 2.615 -1.610 -9.408 1.00 97.75 99 GLU A N 1
ATOM 827 C CA . GLU A 1 99 ? 1.836 -1.837 -10.627 1.00 97.75 99 GLU A CA 1
ATOM 828 C C . GLU A 1 99 ? 1.742 -3.326 -10.990 1.00 97.75 99 GLU A C 1
ATOM 830 O O . GLU A 1 99 ? 0.704 -3.777 -11.464 1.00 97.75 99 GLU A O 1
ATOM 835 N N . LEU A 1 100 ? 2.775 -4.125 -10.707 1.00 96.75 100 LEU A N 1
ATOM 836 C CA . LEU A 1 100 ? 2.716 -5.579 -10.881 1.00 96.75 100 LEU A CA 1
ATOM 837 C C . LEU A 1 100 ? 1.638 -6.226 -10.024 1.00 96.75 100 LEU A C 1
ATOM 839 O O . LEU A 1 100 ? 0.951 -7.129 -10.501 1.00 96.75 100 LEU A O 1
ATOM 843 N N . ILE A 1 101 ? 1.464 -5.740 -8.795 1.00 98.12 101 ILE A N 1
ATOM 844 C CA . ILE A 1 101 ? 0.405 -6.222 -7.909 1.00 98.12 101 ILE A CA 1
ATOM 845 C C . ILE A 1 101 ? -0.961 -5.929 -8.538 1.00 98.12 101 ILE A C 1
ATOM 847 O O . ILE A 1 101 ? -1.798 -6.819 -8.650 1.00 98.12 101 ILE A O 1
ATOM 851 N N . ILE A 1 102 ? -1.167 -4.699 -9.012 1.00 98.31 102 ILE A N 1
ATOM 852 C CA . ILE A 1 102 ? -2.422 -4.293 -9.656 1.00 98.31 102 ILE A CA 1
ATOM 853 C C . ILE A 1 102 ? -2.695 -5.152 -10.895 1.00 98.31 102 ILE A C 1
ATOM 855 O O . ILE A 1 102 ? -3.769 -5.741 -11.004 1.00 98.31 102 ILE A O 1
ATOM 859 N N . LEU A 1 103 ? -1.729 -5.266 -11.809 1.00 95.88 103 LEU A N 1
ATOM 860 C CA . LEU A 1 103 ? -1.914 -5.970 -13.079 1.00 95.88 103 LEU A CA 1
ATOM 861 C C . LEU A 1 103 ? -2.142 -7.476 -12.917 1.00 95.88 103 LEU A C 1
ATOM 863 O O . LEU A 1 103 ? -2.852 -8.058 -13.731 1.00 95.88 103 LEU A O 1
ATOM 867 N N . GLN A 1 104 ? -1.544 -8.115 -11.908 1.00 95.00 104 GLN A N 1
ATOM 868 C CA . GLN A 1 104 ? -1.713 -9.557 -11.706 1.00 95.00 104 GLN A CA 1
ATOM 869 C C . GLN A 1 104 ? -2.932 -9.932 -10.866 1.00 95.00 104 GLN A C 1
ATOM 871 O O . GLN A 1 104 ? -3.497 -11.002 -11.084 1.00 95.00 104 GLN A O 1
ATOM 876 N N . PHE A 1 105 ? -3.323 -9.096 -9.901 1.00 96.88 105 PHE A N 1
ATOM 877 C CA . PHE A 1 105 ? -4.209 -9.531 -8.817 1.00 96.88 105 PHE A CA 1
ATOM 878 C C . PHE A 1 105 ? -5.538 -8.770 -8.723 1.00 96.88 105 PHE A C 1
ATOM 880 O O . PHE A 1 105 ? -6.369 -9.119 -7.886 1.00 96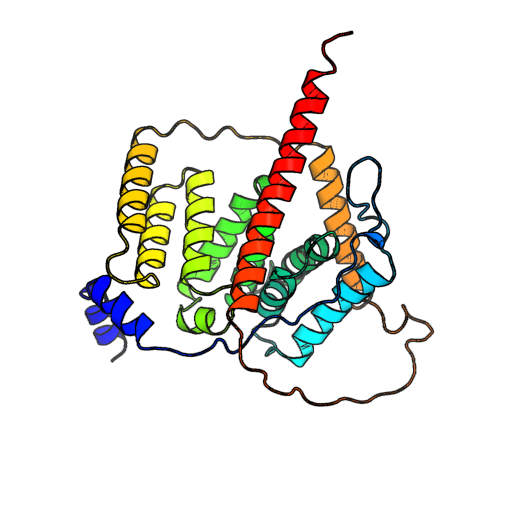.88 105 PHE A O 1
ATOM 887 N N . SER A 1 106 ? -5.786 -7.769 -9.578 1.00 97.06 106 SER A N 1
ATOM 888 C CA . SER A 1 106 ? -7.046 -6.994 -9.572 1.00 97.06 106 SER A CA 1
ATOM 889 C C . SER A 1 106 ? -8.302 -7.854 -9.769 1.00 97.06 106 SER A C 1
ATOM 891 O O . SER A 1 106 ? -9.344 -7.575 -9.174 1.00 97.06 106 SER A O 1
ATOM 893 N N . ASP A 1 107 ? -8.180 -8.924 -10.556 1.00 93.62 107 ASP A N 1
ATOM 894 C CA . ASP A 1 107 ? -9.272 -9.855 -10.862 1.00 93.62 107 ASP A CA 1
ATOM 895 C C . ASP A 1 107 ? -9.244 -11.120 -9.980 1.00 93.62 107 ASP A C 1
ATOM 897 O O . ASP A 1 107 ? -9.932 -12.095 -10.276 1.00 93.62 107 ASP A O 1
ATOM 901 N N . SER A 1 108 ? -8.434 -11.143 -8.912 1.00 93.69 108 SER A N 1
ATOM 902 C CA . SER A 1 108 ? -8.352 -12.293 -8.002 1.00 93.69 108 SER A CA 1
ATOM 903 C C . SER A 1 108 ? -9.603 -12.414 -7.127 1.00 93.69 108 SER A C 1
ATOM 905 O O . SER A 1 108 ? -10.106 -11.428 -6.587 1.00 93.69 108 SER A O 1
ATOM 907 N N . ASP A 1 109 ? -10.063 -13.647 -6.910 1.00 93.62 109 ASP A N 1
ATOM 908 C CA . ASP A 1 109 ? -11.124 -13.958 -5.943 1.00 93.62 109 ASP A CA 1
ATOM 909 C C . ASP A 1 109 ? -10.596 -14.057 -4.498 1.00 93.62 109 ASP A C 1
ATOM 911 O O . ASP A 1 109 ? -11.378 -14.149 -3.549 1.00 93.62 109 ASP A O 1
ATOM 915 N N . ASN A 1 110 ? -9.271 -14.057 -4.300 1.00 94.06 110 ASN A N 1
ATOM 916 C CA . ASN A 1 110 ? -8.655 -14.134 -2.978 1.00 94.06 110 ASN A CA 1
ATOM 917 C C . ASN A 1 110 ? -8.690 -12.756 -2.283 1.00 94.06 110 ASN A C 1
ATOM 919 O O . ASN A 1 110 ? -8.064 -11.808 -2.761 1.00 94.06 110 ASN A O 1
ATOM 923 N N . PRO A 1 111 ? -9.329 -12.618 -1.106 1.00 96.44 111 PRO A N 1
ATOM 924 C CA . PRO A 1 111 ? -9.375 -11.342 -0.395 1.00 96.44 111 PRO A CA 1
ATOM 925 C C . PRO A 1 111 ? -8.001 -10.792 0.011 1.00 96.44 111 PRO A C 1
ATOM 927 O O . PRO A 1 111 ? -7.856 -9.578 0.124 1.00 96.44 111 PRO A O 1
ATOM 930 N N . VAL A 1 112 ? -6.995 -11.650 0.224 1.00 97.00 112 VAL A N 1
ATOM 931 C CA . VAL A 1 112 ? -5.623 -11.209 0.543 1.00 97.00 112 VAL A CA 1
ATOM 932 C C . VAL A 1 112 ? -4.973 -10.523 -0.656 1.00 97.00 112 VAL A C 1
ATOM 934 O O . VAL A 1 112 ? -4.298 -9.505 -0.498 1.00 97.00 112 VAL A O 1
ATOM 937 N N . ASP A 1 113 ? -5.241 -11.029 -1.857 1.00 97.81 113 ASP A N 1
ATOM 938 C CA . ASP A 1 113 ? -4.781 -10.429 -3.104 1.00 97.81 113 ASP A CA 1
ATOM 939 C C . ASP A 1 113 ? -5.452 -9.073 -3.334 1.00 97.81 113 ASP A C 1
ATOM 941 O O . ASP A 1 113 ? -4.773 -8.075 -3.576 1.00 97.81 113 ASP A O 1
ATOM 945 N N . LEU A 1 114 ? -6.774 -9.000 -3.150 1.00 98.38 114 LEU A N 1
ATOM 946 C CA . LEU A 1 114 ? -7.522 -7.742 -3.233 1.00 98.38 114 LEU A CA 1
ATOM 947 C C . LEU A 1 114 ? -7.037 -6.714 -2.200 1.00 98.38 114 LEU A C 1
ATOM 949 O O . LEU A 1 114 ? -6.926 -5.525 -2.506 1.00 98.38 114 LEU A O 1
ATOM 953 N N . PHE A 1 115 ? -6.685 -7.159 -0.993 1.00 98.62 115 PHE A N 1
ATOM 954 C CA . PHE A 1 115 ? -6.082 -6.289 0.012 1.00 98.62 115 PHE A CA 1
ATOM 955 C C . PHE A 1 115 ? -4.709 -5.768 -0.435 1.00 98.62 115 PHE A C 1
ATOM 957 O O . PHE A 1 115 ? -4.445 -4.571 -0.320 1.00 98.62 115 PHE A O 1
ATOM 964 N N . ALA A 1 116 ? -3.854 -6.605 -1.022 1.00 98.56 116 ALA A N 1
ATOM 965 C CA . ALA A 1 116 ? -2.581 -6.154 -1.584 1.00 98.56 116 ALA A CA 1
ATOM 966 C C . ALA A 1 116 ? -2.770 -5.137 -2.726 1.00 98.56 116 ALA A C 1
ATOM 968 O O . ALA A 1 116 ? -2.064 -4.128 -2.775 1.00 98.56 116 ALA A O 1
ATOM 969 N N . VAL A 1 117 ? -3.771 -5.336 -3.591 1.00 98.75 117 VAL A N 1
ATOM 970 C CA . VAL A 1 117 ? -4.146 -4.371 -4.641 1.00 98.75 117 VAL A CA 1
ATOM 971 C C . VAL A 1 117 ? -4.588 -3.035 -4.033 1.00 98.75 117 VAL A C 1
ATOM 973 O O . VAL A 1 117 ? -4.200 -1.975 -4.528 1.00 98.75 117 VAL A O 1
ATOM 976 N N . SER A 1 118 ? -5.324 -3.057 -2.917 1.00 98.69 118 SER A N 1
ATOM 977 C CA . SER A 1 118 ? -5.707 -1.833 -2.199 1.00 98.69 118 SER A CA 1
ATOM 978 C C . SER A 1 118 ? -4.491 -1.029 -1.717 1.00 98.69 118 SER A C 1
ATOM 980 O O . SER A 1 118 ? -4.440 0.192 -1.894 1.00 98.69 118 SER A O 1
ATOM 982 N N . LEU A 1 119 ? -3.470 -1.712 -1.183 1.00 98.38 119 LEU A N 1
ATOM 983 C CA . LEU A 1 119 ? -2.211 -1.107 -0.737 1.00 98.38 119 LEU A CA 1
ATOM 984 C C . LEU A 1 119 ? -1.404 -0.563 -1.921 1.00 98.38 119 LEU A C 1
ATOM 986 O O . LEU A 1 119 ? -0.829 0.526 -1.838 1.00 98.38 119 LEU A O 1
ATOM 990 N N . ALA A 1 120 ? -1.410 -1.279 -3.047 1.00 98.25 120 ALA A N 1
ATOM 991 C CA . ALA A 1 120 ? -0.766 -0.829 -4.270 1.00 98.25 120 ALA A CA 1
ATOM 992 C C . ALA A 1 120 ? -1.399 0.458 -4.809 1.00 98.25 120 ALA A C 1
ATOM 994 O O . ALA A 1 120 ? -0.682 1.436 -5.024 1.00 98.25 120 ALA A O 1
ATOM 995 N N . TYR A 1 121 ? -2.727 0.534 -4.927 1.00 98.44 121 TYR A N 1
ATOM 996 C CA . TYR A 1 121 ? -3.390 1.785 -5.304 1.00 98.44 121 TYR A CA 1
ATOM 997 C C . TYR A 1 121 ? -3.164 2.909 -4.285 1.00 98.44 121 TYR A C 1
ATOM 999 O O . TYR A 1 121 ? -2.976 4.059 -4.687 1.00 98.44 121 TYR A O 1
ATOM 1007 N N . ALA A 1 122 ? -3.122 2.598 -2.984 1.00 96.88 122 ALA A N 1
ATOM 1008 C CA . ALA A 1 122 ? -2.826 3.586 -1.945 1.00 96.88 122 ALA A CA 1
ATOM 1009 C C . ALA A 1 122 ? -1.443 4.235 -2.144 1.00 96.88 122 ALA A C 1
ATOM 1011 O O . ALA A 1 122 ? -1.289 5.438 -1.918 1.00 96.88 122 ALA A O 1
ATOM 1012 N N . SER A 1 123 ? -0.457 3.471 -2.629 1.00 94.50 123 SER A N 1
ATOM 1013 C CA . SER A 1 123 ? 0.890 3.974 -2.928 1.00 94.50 123 SER A CA 1
ATOM 1014 C C . SER A 1 123 ? 0.959 4.916 -4.141 1.00 94.50 123 SER A C 1
ATOM 1016 O O . SER A 1 123 ? 1.849 5.763 -4.188 1.00 94.50 123 SER A O 1
ATOM 1018 N N . LYS A 1 124 ? 0.002 4.841 -5.081 1.00 91.94 124 LYS A N 1
ATOM 1019 C CA . LYS A 1 124 ? -0.038 5.670 -6.307 1.00 91.94 124 LYS A CA 1
ATOM 1020 C C . LYS A 1 124 ? -0.575 7.091 -6.074 1.00 91.94 124 LYS A C 1
ATOM 1022 O O . LYS A 1 124 ? -0.557 7.935 -6.968 1.00 91.94 124 LYS A O 1
ATOM 1027 N N . GLY A 1 125 ? -1.057 7.387 -4.867 1.00 88.31 125 GLY A N 1
ATOM 1028 C CA . GLY A 1 125 ? -1.417 8.739 -4.447 1.00 88.31 125 GLY A CA 1
ATOM 1029 C C . GLY A 1 125 ? -2.835 9.185 -4.825 1.00 88.31 125 GLY A C 1
ATOM 1030 O O . GLY A 1 125 ? -3.768 8.393 -4.940 1.00 88.31 125 GLY A O 1
ATOM 1031 N N . ALA A 1 126 ? -3.026 10.504 -4.941 1.00 90.06 126 ALA A N 1
ATOM 1032 C CA . ALA A 1 126 ? -4.343 11.145 -4.848 1.00 90.06 126 ALA A CA 1
ATOM 1033 C C . ALA A 1 126 ? -5.373 10.682 -5.897 1.00 90.06 126 ALA A C 1
ATOM 1035 O O . ALA A 1 126 ? -6.551 10.556 -5.572 1.00 90.06 126 ALA A O 1
ATOM 1036 N N . PHE A 1 127 ? -4.949 10.416 -7.135 1.00 93.38 127 PHE A N 1
ATOM 1037 C CA . PHE A 1 127 ? -5.863 10.036 -8.221 1.00 93.38 127 PHE A CA 1
ATOM 1038 C C . PHE A 1 127 ? -6.369 8.592 -8.134 1.00 93.38 127 PHE A C 1
ATOM 1040 O O . PHE A 1 127 ? -7.333 8.255 -8.816 1.00 93.38 127 PHE A O 1
ATOM 1047 N N . TYR A 1 128 ? -5.747 7.766 -7.289 1.00 95.69 128 TYR A N 1
ATOM 1048 C CA . TYR A 1 128 ? -6.069 6.348 -7.131 1.00 95.69 128 TYR A CA 1
ATOM 1049 C C . TYR A 1 128 ? -6.707 6.020 -5.780 1.00 95.69 128 TYR A C 1
ATOM 1051 O O . TYR A 1 128 ? -6.971 4.857 -5.483 1.00 95.69 128 TYR A O 1
ATOM 1059 N N . ARG A 1 129 ? -6.992 7.036 -4.950 1.00 95.62 129 ARG A N 1
ATOM 1060 C CA . ARG A 1 129 ? -7.564 6.831 -3.610 1.00 95.62 129 ARG A CA 1
ATOM 1061 C C . ARG A 1 129 ? -8.889 6.086 -3.657 1.00 95.62 129 ARG A C 1
ATOM 1063 O O . ARG A 1 129 ? -9.103 5.208 -2.837 1.00 95.62 129 ARG A O 1
ATOM 1070 N N . LYS A 1 130 ? -9.756 6.390 -4.626 1.00 96.19 130 LYS A N 1
ATOM 1071 C CA . LYS A 1 130 ? -11.048 5.702 -4.760 1.00 96.19 130 LYS A CA 1
ATOM 1072 C C . LYS A 1 130 ? -10.876 4.218 -5.066 1.00 96.19 130 LYS A C 1
ATOM 1074 O O . LYS A 1 130 ? -11.553 3.410 -4.450 1.00 96.19 130 LYS A O 1
ATOM 1079 N N . GLN A 1 131 ? -9.945 3.866 -5.949 1.00 98.25 131 GLN A N 1
ATOM 1080 C CA . GLN A 1 131 ? -9.604 2.473 -6.230 1.00 98.25 131 GLN A CA 1
ATOM 1081 C C . GLN A 1 131 ? -9.018 1.793 -4.988 1.00 98.25 131 GLN A C 1
ATOM 1083 O O . GLN A 1 131 ? -9.441 0.698 -4.641 1.00 98.25 131 GLN A O 1
ATOM 1088 N N . ALA A 1 132 ? -8.107 2.458 -4.271 1.00 98.50 132 ALA A N 1
ATOM 1089 C CA . ALA A 1 132 ? -7.563 1.929 -3.022 1.00 98.50 132 ALA A CA 1
ATOM 1090 C C . ALA A 1 132 ? -8.672 1.616 -2.004 1.00 98.50 132 ALA A C 1
ATOM 1092 O O . ALA A 1 132 ? -8.674 0.541 -1.411 1.00 98.50 132 ALA A O 1
ATOM 1093 N N . LEU A 1 133 ? -9.633 2.530 -1.830 1.00 98.62 133 LEU A N 1
ATOM 1094 C CA . LEU A 1 133 ? -10.770 2.339 -0.930 1.00 98.62 133 LEU A CA 1
ATOM 1095 C C . LEU A 1 133 ? -11.702 1.211 -1.398 1.00 98.62 133 LEU A C 1
ATOM 1097 O O . LEU A 1 133 ? -12.059 0.375 -0.579 1.00 98.62 133 LEU A O 1
ATOM 1101 N N . ASP A 1 134 ? -12.034 1.137 -2.690 1.00 98.38 134 ASP A N 1
ATOM 1102 C CA . ASP A 1 134 ? -12.898 0.082 -3.246 1.00 98.38 134 ASP A CA 1
ATOM 1103 C C . ASP A 1 134 ? -12.333 -1.326 -2.986 1.00 98.38 134 ASP A C 1
ATOM 1105 O O . ASP A 1 134 ? -13.009 -2.193 -2.428 1.00 98.38 134 ASP A O 1
ATOM 1109 N N . TYR A 1 135 ? -11.053 -1.546 -3.305 1.00 98.69 135 TYR A N 1
ATOM 1110 C CA . TYR A 1 135 ? -10.390 -2.828 -3.051 1.00 98.69 135 TYR A CA 1
ATOM 1111 C C . TYR A 1 135 ? -10.248 -3.137 -1.556 1.00 98.69 135 TYR A C 1
ATOM 1113 O O . TYR A 1 135 ? -10.359 -4.297 -1.144 1.00 98.69 135 TYR A O 1
ATOM 1121 N N . PHE A 1 136 ? -10.031 -2.113 -0.727 1.00 98.44 136 PHE A N 1
ATOM 1122 C CA . PHE A 1 136 ? -9.988 -2.285 0.721 1.00 98.44 136 PHE A CA 1
ATOM 1123 C C . PHE A 1 136 ? -11.352 -2.715 1.266 1.00 98.44 136 PHE A C 1
ATOM 1125 O O . PHE A 1 136 ? -11.427 -3.710 1.973 1.00 98.44 136 PHE A O 1
ATOM 1132 N N . GLU A 1 137 ? -12.443 -2.051 0.884 1.00 97.94 137 GLU A N 1
ATOM 1133 C CA . GLU A 1 137 ? -13.801 -2.394 1.330 1.00 97.94 137 GLU A CA 1
ATOM 1134 C C . GLU A 1 137 ? -14.217 -3.810 0.901 1.00 97.94 137 GLU A C 1
ATOM 1136 O O . GLU A 1 137 ? -14.849 -4.535 1.673 1.00 97.94 137 GLU A O 1
ATOM 1141 N N . ARG A 1 138 ? -13.803 -4.247 -0.296 1.00 96.88 138 ARG A N 1
ATOM 1142 C CA . ARG A 1 138 ? -14.040 -5.612 -0.799 1.00 96.88 138 ARG A CA 1
ATOM 1143 C C . ARG A 1 138 ? -13.289 -6.693 -0.015 1.00 96.88 138 ARG A C 1
ATOM 1145 O O . ARG A 1 138 ? -13.739 -7.836 0.014 1.00 96.88 138 ARG A O 1
ATOM 1152 N N . SER A 1 139 ? -12.159 -6.355 0.605 1.00 97.25 139 SER A N 1
ATOM 1153 C CA . SER A 1 139 ? -11.295 -7.312 1.310 1.00 97.25 139 SER A CA 1
ATOM 1154 C C . SER A 1 139 ? -11.390 -7.233 2.839 1.00 97.25 139 SER A C 1
ATOM 1156 O O . SER A 1 139 ? -11.221 -8.261 3.494 1.00 97.25 139 SER A O 1
ATOM 1158 N N . GLU A 1 140 ? -11.723 -6.068 3.413 1.00 94.19 140 GLU A N 1
ATOM 1159 C CA . GLU A 1 140 ? -11.614 -5.723 4.847 1.00 94.19 140 GLU A CA 1
ATOM 1160 C C . GLU A 1 140 ? -12.197 -6.806 5.767 1.00 94.19 140 GLU A C 1
ATOM 1162 O O . GLU A 1 140 ? -11.553 -7.219 6.729 1.00 94.19 140 GLU A O 1
ATOM 1167 N N . ALA A 1 141 ? -13.384 -7.333 5.448 1.00 92.12 141 ALA A N 1
ATOM 1168 C CA . ALA A 1 141 ? -14.065 -8.334 6.274 1.00 92.12 141 ALA A CA 1
ATOM 1169 C C . ALA A 1 141 ? -13.308 -9.673 6.400 1.00 92.12 141 ALA A C 1
ATOM 1171 O O . ALA A 1 141 ? -13.541 -10.423 7.350 1.00 92.12 141 ALA A O 1
ATOM 1172 N N . SER A 1 142 ? -12.419 -9.974 5.450 1.00 93.31 142 SER A N 1
ATOM 1173 C CA . SER A 1 142 ? -11.629 -11.210 5.405 1.00 93.31 142 SER A CA 1
ATOM 1174 C C . SER A 1 142 ? -10.205 -11.031 5.941 1.00 93.31 142 SER A C 1
ATOM 1176 O O . SER A 1 142 ? -9.526 -12.023 6.205 1.00 93.31 142 SER A O 1
ATOM 1178 N N . ILE A 1 143 ? -9.748 -9.789 6.133 1.00 94.81 143 ILE A N 1
ATOM 1179 C CA . ILE A 1 143 ? -8.398 -9.484 6.615 1.00 94.81 143 ILE A CA 1
ATOM 1180 C C . ILE A 1 143 ? -8.416 -9.348 8.136 1.00 94.81 143 ILE A C 1
ATOM 1182 O O . ILE A 1 143 ? -8.826 -8.337 8.704 1.00 94.81 143 ILE A O 1
ATOM 1186 N N . SER A 1 144 ? -7.971 -10.401 8.821 1.00 92.19 144 SER A N 1
ATOM 1187 C CA . SER A 1 144 ? -7.891 -10.389 10.283 1.00 92.19 144 SER A CA 1
ATOM 1188 C C . SER A 1 144 ? -6.673 -9.596 10.787 1.00 92.19 144 SER A C 1
ATOM 1190 O O . SER A 1 144 ? -5.626 -9.613 10.139 1.00 92.19 144 SER A O 1
ATOM 1192 N N . PRO A 1 145 ? -6.749 -8.959 11.971 1.00 90.50 145 PRO A N 1
ATOM 1193 C CA . PRO A 1 145 ? -5.575 -8.352 12.597 1.00 90.50 145 PRO A CA 1
ATOM 1194 C C . PRO A 1 145 ? -4.433 -9.346 12.838 1.00 90.50 145 PRO A C 1
ATOM 1196 O O . PRO A 1 145 ? -3.278 -8.976 12.686 1.00 90.50 145 PRO A O 1
ATOM 1199 N N . ASP A 1 146 ? -4.755 -10.608 13.144 1.00 90.56 146 ASP A N 1
ATOM 1200 C CA . ASP A 1 146 ? -3.757 -11.665 13.340 1.00 90.56 146 ASP A CA 1
ATOM 1201 C C . ASP A 1 146 ? -2.942 -11.924 12.064 1.00 90.56 146 ASP A C 1
ATOM 1203 O O . ASP A 1 146 ? -1.736 -12.117 12.152 1.00 90.56 146 ASP A O 1
ATOM 1207 N N . LEU A 1 147 ? -3.580 -11.873 10.886 1.00 93.12 147 LEU A N 1
ATOM 1208 C CA . LEU A 1 147 ? -2.882 -11.950 9.600 1.00 93.12 147 LEU A CA 1
ATOM 1209 C C . LEU A 1 147 ? -1.959 -10.741 9.409 1.00 93.12 147 LEU A C 1
ATOM 1211 O O . LEU A 1 147 ? -0.810 -10.900 9.021 1.00 93.12 147 LEU A O 1
ATOM 1215 N N . LEU A 1 148 ? -2.449 -9.530 9.686 1.00 93.50 148 LEU A N 1
ATOM 1216 C CA . LEU A 1 148 ? -1.659 -8.303 9.546 1.00 93.50 148 LEU A CA 1
ATOM 1217 C C . LEU A 1 148 ? -0.443 -8.275 10.486 1.00 93.50 148 LEU A C 1
ATOM 1219 O O . LEU A 1 148 ? 0.613 -7.783 10.096 1.00 93.50 148 LEU A O 1
ATOM 1223 N N . ASP A 1 149 ? -0.562 -8.837 11.692 1.00 91.31 149 ASP A N 1
ATOM 1224 C CA . ASP A 1 149 ? 0.550 -8.977 12.643 1.00 91.31 149 ASP A CA 1
ATOM 1225 C C . ASP A 1 149 ? 1.703 -9.831 12.084 1.00 91.31 149 ASP A C 1
ATOM 1227 O O . ASP A 1 149 ? 2.847 -9.691 12.524 1.00 91.31 149 ASP A O 1
ATOM 1231 N N . GLU A 1 150 ? 1.442 -10.696 11.098 1.00 93.56 150 GLU A N 1
ATOM 1232 C CA . GLU A 1 150 ? 2.487 -11.486 10.448 1.00 93.56 150 GLU A CA 1
ATOM 1233 C C . GLU A 1 150 ? 3.388 -10.638 9.537 1.00 93.56 150 GLU A C 1
ATOM 1235 O O . GLU A 1 150 ? 4.528 -11.039 9.312 1.00 93.56 150 GLU A O 1
ATOM 1240 N N . PHE A 1 151 ? 2.941 -9.473 9.050 1.00 94.31 151 PHE A N 1
ATOM 1241 C CA . PHE A 1 151 ? 3.649 -8.657 8.053 1.00 94.31 151 PHE A CA 1
ATOM 1242 C C . PHE A 1 151 ? 4.133 -7.333 8.651 1.00 94.31 151 PHE A C 1
ATOM 1244 O O . PHE A 1 151 ? 3.342 -6.442 8.963 1.00 94.31 151 PHE A O 1
ATOM 1251 N N . LEU A 1 152 ? 5.455 -7.160 8.758 1.00 91.25 152 LEU A N 1
ATOM 1252 C CA . LEU A 1 152 ? 6.046 -5.998 9.434 1.00 91.25 152 LEU A CA 1
ATOM 1253 C C . LEU A 1 152 ? 5.617 -4.657 8.810 1.00 91.25 152 LEU A C 1
ATOM 1255 O O . LEU A 1 152 ? 5.388 -3.696 9.543 1.00 91.25 152 LEU A O 1
ATOM 1259 N N . SER A 1 153 ? 5.488 -4.585 7.482 1.00 92.12 153 SER A N 1
ATOM 1260 C CA . SER A 1 153 ? 5.127 -3.345 6.779 1.00 92.12 153 SER A CA 1
ATOM 1261 C C . SER A 1 153 ? 3.651 -2.962 6.932 1.00 92.12 153 SER A C 1
ATOM 1263 O O . SER A 1 153 ? 3.298 -1.806 6.713 1.00 92.12 153 SER A O 1
ATOM 1265 N N . TYR A 1 154 ? 2.782 -3.904 7.314 1.00 94.12 154 TYR A N 1
ATOM 1266 C CA . TYR A 1 154 ? 1.326 -3.724 7.297 1.00 94.12 154 TYR A CA 1
ATOM 1267 C C . TYR A 1 154 ? 0.653 -4.144 8.601 1.00 94.12 154 TYR A C 1
ATOM 1269 O O . TYR A 1 154 ? -0.476 -4.627 8.599 1.00 94.12 154 TYR A O 1
ATOM 1277 N N . MET A 1 155 ? 1.319 -3.891 9.728 1.00 92.06 155 MET A N 1
ATOM 1278 C CA . MET A 1 155 ? 0.724 -4.098 11.046 1.00 92.06 155 MET A CA 1
ATOM 1279 C C . MET A 1 155 ? -0.619 -3.348 11.186 1.00 92.06 155 MET A C 1
ATOM 1281 O O . MET A 1 155 ? -0.767 -2.245 10.638 1.00 92.06 155 MET A O 1
ATOM 1285 N N . PRO A 1 156 ? -1.580 -3.864 11.980 1.00 93.62 156 PRO A N 1
ATOM 1286 C CA . PRO A 1 156 ? -2.941 -3.326 12.059 1.00 93.62 156 PRO A CA 1
ATOM 1287 C C . PRO A 1 156 ? -3.014 -1.814 12.301 1.00 93.62 156 PRO A C 1
ATOM 1289 O O . PRO A 1 156 ? -3.753 -1.100 11.623 1.00 93.62 156 PRO A O 1
ATOM 1292 N N . LEU A 1 157 ? -2.214 -1.305 13.245 1.00 92.62 157 LEU A N 1
ATOM 1293 C CA . LEU A 1 157 ? -2.167 0.121 13.572 1.00 92.62 157 LEU A CA 1
ATOM 1294 C C . LEU A 1 157 ? -1.844 0.984 12.344 1.00 92.62 157 LEU A C 1
ATOM 1296 O O . LEU A 1 157 ? -2.456 2.034 12.154 1.00 92.62 157 LEU A O 1
ATOM 1300 N N . TYR A 1 158 ? -0.884 0.552 11.525 1.00 93.62 158 TYR A N 1
ATOM 1301 C CA . TYR A 1 158 ? -0.469 1.275 10.327 1.00 93.62 158 TYR A CA 1
ATOM 1302 C C . TYR A 1 158 ? -1.569 1.251 9.263 1.00 93.62 158 TYR A C 1
ATOM 1304 O O . TYR A 1 158 ? -1.982 2.309 8.792 1.00 93.62 158 TYR A O 1
ATOM 1312 N N . VAL A 1 159 ? -2.105 0.066 8.954 1.00 96.31 159 VAL A N 1
ATOM 1313 C CA . VAL A 1 159 ? -3.147 -0.119 7.930 1.00 96.31 159 VAL A CA 1
ATOM 1314 C C . VAL A 1 159 ? -4.383 0.727 8.234 1.00 96.31 159 VAL A C 1
ATOM 1316 O O . VAL A 1 159 ? -4.852 1.476 7.378 1.00 96.31 159 VAL A O 1
ATOM 1319 N N . TYR A 1 160 ? -4.894 0.678 9.466 1.00 96.75 160 TYR A N 1
ATOM 1320 C CA . TYR A 1 160 ? -6.090 1.445 9.815 1.00 96.75 160 TYR A CA 1
ATOM 1321 C C . TYR A 1 160 ? -5.848 2.960 9.827 1.00 96.75 160 TYR A C 1
ATOM 1323 O O . TYR A 1 160 ? -6.756 3.717 9.483 1.00 96.75 160 TYR A O 1
ATOM 1331 N N . ASN A 1 161 ? -4.640 3.423 10.164 1.00 96.00 161 ASN A N 1
ATOM 1332 C CA . ASN A 1 161 ? -4.295 4.839 10.025 1.00 96.00 161 ASN A CA 1
ATOM 1333 C C . ASN A 1 161 ? -4.223 5.261 8.552 1.00 96.00 161 ASN A C 1
ATOM 1335 O O . ASN A 1 161 ? -4.838 6.264 8.190 1.00 96.00 161 ASN A O 1
ATOM 1339 N N . LEU A 1 162 ? -3.559 4.469 7.701 1.00 96.81 162 LEU A N 1
ATOM 1340 C CA . LEU A 1 162 ? -3.471 4.709 6.259 1.00 96.81 162 LEU A CA 1
ATOM 1341 C C . LEU A 1 162 ? -4.868 4.878 5.649 1.00 96.81 162 LEU A C 1
ATOM 1343 O O . LEU A 1 162 ? -5.169 5.913 5.053 1.00 96.81 162 LEU A O 1
ATOM 1347 N N . PHE A 1 163 ? -5.755 3.903 5.850 1.00 98.06 163 PHE A N 1
ATOM 1348 C CA . PHE A 1 163 ? -7.101 3.966 5.284 1.00 98.06 163 PHE A CA 1
ATOM 1349 C C . PHE A 1 163 ? -7.966 5.051 5.929 1.00 98.06 163 PHE A C 1
ATOM 1351 O O . PHE A 1 163 ? -8.742 5.698 5.226 1.00 98.06 163 PHE A O 1
ATOM 1358 N N . SER A 1 164 ? -7.782 5.354 7.220 1.00 98.12 164 SER A N 1
ATOM 1359 C CA . SER A 1 164 ? -8.434 6.510 7.844 1.00 98.12 164 SER A CA 1
ATOM 1360 C C . SER A 1 164 ? -8.077 7.826 7.147 1.00 98.12 164 SER A C 1
ATOM 1362 O O . SER A 1 164 ? -8.948 8.681 6.981 1.00 98.12 164 SER A O 1
ATOM 1364 N N . GLU A 1 165 ? -6.815 8.021 6.765 1.00 97.44 165 GLU A N 1
ATOM 1365 C CA . GLU A 1 165 ? -6.389 9.216 6.033 1.00 97.44 165 GLU A CA 1
ATOM 1366 C C . GLU A 1 165 ? -6.953 9.251 4.614 1.00 97.44 165 GLU A C 1
ATOM 1368 O O . GLU A 1 165 ? -7.359 10.315 4.148 1.00 97.44 165 GLU A O 1
ATOM 1373 N N . LEU A 1 166 ? -6.995 8.108 3.923 1.00 97.50 166 LEU A N 1
ATOM 1374 C CA . LEU A 1 166 ? -7.574 8.026 2.581 1.00 97.50 166 LEU A CA 1
ATOM 1375 C C . LEU A 1 166 ? -9.068 8.364 2.593 1.00 97.50 166 LEU A C 1
ATOM 1377 O O . LEU A 1 166 ? -9.503 9.195 1.796 1.00 97.50 166 LEU A O 1
ATOM 1381 N N . TYR A 1 167 ? -9.832 7.802 3.535 1.00 98.00 167 TYR A N 1
ATOM 1382 C CA . TYR A 1 167 ? -11.245 8.135 3.710 1.00 98.00 167 TYR A CA 1
ATOM 1383 C C . TYR A 1 167 ? -11.450 9.619 4.020 1.00 98.00 167 TYR A C 1
ATOM 1385 O O . TYR A 1 167 ? -12.306 10.259 3.412 1.00 98.00 167 TYR A O 1
ATOM 1393 N N . GLU A 1 168 ? -10.651 10.203 4.919 1.00 96.38 168 GLU A N 1
ATOM 1394 C CA . GLU A 1 168 ? -10.745 11.637 5.215 1.00 96.38 168 GLU A CA 1
ATOM 1395 C C . GLU A 1 168 ? -10.475 12.489 3.971 1.00 96.38 168 GLU A C 1
ATOM 1397 O O . GLU A 1 168 ? -11.200 13.448 3.704 1.00 96.38 168 GLU A O 1
ATOM 1402 N N . LYS A 1 169 ? -9.441 12.135 3.205 1.00 94.62 169 LYS A N 1
ATOM 1403 C CA . LYS A 1 169 ? -9.043 12.826 1.976 1.00 94.62 169 LYS A CA 1
ATOM 1404 C C . LYS A 1 169 ? -10.110 12.758 0.871 1.00 94.62 169 LYS A C 1
ATOM 1406 O O . LYS A 1 169 ? -10.115 13.627 -0.001 1.00 94.62 169 LYS A O 1
ATOM 1411 N N . GLU A 1 170 ? -11.003 11.772 0.923 1.00 94.88 170 GLU A N 1
ATOM 1412 C CA . GLU A 1 170 ? -12.195 11.644 0.070 1.00 94.88 170 GLU A CA 1
ATOM 1413 C C . GLU A 1 170 ? -13.481 12.174 0.742 1.00 94.88 170 GLU A C 1
ATOM 1415 O O . GLU A 1 170 ? -14.575 11.997 0.214 1.00 94.88 170 GLU A O 1
ATOM 1420 N N . HIS A 1 171 ? -13.366 12.851 1.892 1.00 95.00 171 HIS A N 1
ATOM 1421 C CA . HIS A 1 171 ? -14.475 13.392 2.696 1.00 95.00 171 HIS A CA 1
ATOM 1422 C C . HIS A 1 171 ? -15.473 12.324 3.195 1.00 95.00 171 HIS A C 1
ATOM 1424 O O . HIS A 1 171 ? -16.610 12.629 3.553 1.00 95.00 171 HIS A O 1
ATOM 1430 N N . LEU A 1 172 ? -15.037 11.065 3.291 1.00 95.69 172 LEU A N 1
ATOM 1431 C CA . LEU A 1 172 ? -15.795 9.939 3.839 1.00 95.69 172 LEU A CA 1
ATOM 1432 C C . LEU A 1 172 ? -15.549 9.827 5.353 1.00 95.69 172 LEU A C 1
ATOM 1434 O O . LEU A 1 172 ? -14.946 8.873 5.850 1.00 95.69 172 LEU A O 1
ATOM 1438 N N . TYR A 1 173 ? -15.978 10.847 6.102 1.00 97.00 173 TYR A N 1
ATOM 1439 C CA . TYR A 1 173 ? -15.596 11.022 7.509 1.00 97.00 173 TYR A CA 1
ATOM 1440 C C . TYR A 1 173 ? -16.072 9.901 8.441 1.00 97.00 173 TYR A C 1
ATOM 1442 O O . TYR A 1 173 ? -15.343 9.551 9.367 1.00 97.00 173 TYR A O 1
ATOM 1450 N N . ASP A 1 174 ? -17.233 9.291 8.195 1.00 96.81 174 ASP A N 1
ATOM 1451 C CA . ASP A 1 174 ? -17.715 8.171 9.015 1.00 96.81 174 ASP A CA 1
ATOM 1452 C C . ASP A 1 174 ? -16.799 6.945 8.900 1.00 96.81 174 ASP A C 1
ATOM 1454 O O . ASP A 1 174 ? -16.437 6.335 9.912 1.00 96.81 174 ASP A O 1
ATOM 1458 N N . SER A 1 175 ? -16.352 6.627 7.681 1.00 97.88 175 SER A N 1
ATOM 1459 C CA . SER A 1 175 ? -15.367 5.569 7.441 1.00 97.88 175 SER A CA 1
ATOM 1460 C C . SER A 1 175 ? -14.000 5.926 8.024 1.00 97.88 175 SER A C 1
ATOM 1462 O O . SER A 1 175 ? -13.379 5.084 8.671 1.00 97.88 175 SER A O 1
ATOM 1464 N N . ALA A 1 176 ? -13.567 7.187 7.917 1.00 98.25 176 ALA A N 1
ATOM 1465 C CA . ALA A 1 176 ? -12.337 7.649 8.561 1.00 98.25 176 ALA A CA 1
ATOM 1466 C C . ALA A 1 176 ? -12.392 7.472 10.091 1.00 98.25 176 ALA A C 1
ATOM 1468 O O . ALA A 1 176 ? -11.467 6.937 10.703 1.00 98.25 176 ALA A O 1
ATOM 1469 N N . ILE A 1 177 ? -13.509 7.847 10.722 1.00 98.19 177 ILE A N 1
ATOM 1470 C CA . ILE A 1 177 ? -13.726 7.665 12.163 1.00 98.19 177 ILE A CA 1
ATOM 1471 C C . ILE A 1 177 ? -13.752 6.174 12.525 1.00 98.19 177 ILE A C 1
ATOM 1473 O O . ILE A 1 177 ? -13.181 5.794 13.552 1.00 98.19 177 ILE A O 1
ATOM 1477 N N . ARG A 1 178 ? -14.384 5.316 11.708 1.00 97.44 178 ARG A N 1
ATOM 1478 C CA . ARG A 1 178 ? -14.382 3.854 11.900 1.00 97.44 178 ARG A CA 1
ATOM 1479 C C . ARG A 1 178 ? -12.953 3.315 11.929 1.00 97.44 178 ARG A C 1
ATOM 1481 O O . ARG A 1 178 ? -12.579 2.666 12.905 1.00 97.44 178 ARG A O 1
ATOM 1488 N N . CYS A 1 179 ? -12.146 3.638 10.921 1.00 97.44 179 CYS A N 1
ATOM 1489 C CA . CYS A 1 179 ? -10.752 3.211 10.853 1.00 97.44 179 CYS A CA 1
ATOM 1490 C C . CYS A 1 179 ? -9.914 3.795 12.000 1.00 97.44 179 CYS A C 1
ATOM 1492 O O . CYS A 1 179 ? -9.153 3.059 12.616 1.00 97.44 179 CYS A O 1
ATOM 1494 N N . THR A 1 180 ? -10.115 5.060 12.389 1.00 97.12 180 THR A N 1
ATOM 1495 C CA . THR A 1 180 ? -9.421 5.652 13.552 1.00 97.12 180 THR A CA 1
ATOM 1496 C C . THR A 1 180 ? -9.735 4.895 14.853 1.00 97.12 180 THR A C 1
ATOM 1498 O O . THR A 1 180 ? -8.841 4.656 15.665 1.00 97.12 180 THR A O 1
ATOM 1501 N N . ARG A 1 181 ? -10.989 4.463 15.060 1.00 94.75 181 ARG A N 1
ATOM 1502 C CA . ARG A 1 181 ? -11.366 3.626 16.217 1.00 94.75 181 ARG A CA 1
ATOM 1503 C C . ARG A 1 181 ? -10.711 2.248 16.171 1.00 94.75 181 ARG A C 1
ATOM 1505 O O . ARG A 1 181 ? -10.266 1.761 17.205 1.00 94.75 181 ARG A O 1
ATOM 1512 N N . LEU A 1 182 ? -10.633 1.630 14.993 1.00 93.12 182 LEU A N 1
ATOM 1513 C CA . LEU A 1 182 ? -9.922 0.361 14.822 1.00 93.12 182 LEU A CA 1
ATOM 1514 C C . LEU A 1 182 ? -8.428 0.530 15.121 1.00 93.12 182 LEU A C 1
ATOM 1516 O O . LEU A 1 182 ? -7.898 -0.221 15.931 1.00 93.12 182 LEU A O 1
ATOM 1520 N N . ALA A 1 183 ? -7.781 1.565 14.579 1.00 93.44 183 ALA A N 1
ATOM 1521 C CA . ALA A 1 183 ? -6.383 1.898 14.853 1.00 93.44 183 ALA A CA 1
ATOM 1522 C C . ALA A 1 183 ? -6.117 2.085 16.357 1.00 93.44 183 ALA A C 1
ATOM 1524 O O . ALA A 1 183 ? -5.147 1.541 16.887 1.00 93.44 183 ALA A O 1
ATOM 1525 N N . LYS A 1 184 ? -7.017 2.779 17.072 1.00 93.00 184 LYS A N 1
ATOM 1526 C CA . LYS A 1 184 ? -6.917 2.990 18.525 1.00 93.00 184 LYS A CA 1
ATOM 1527 C C . LYS A 1 184 ? -6.710 1.677 19.281 1.00 93.00 184 LYS A C 1
ATOM 1529 O O . LYS A 1 184 ? -5.856 1.639 20.167 1.00 93.00 184 LYS A O 1
ATOM 1534 N N . ARG A 1 185 ? -7.410 0.600 18.912 1.00 90.94 185 ARG A N 1
ATOM 1535 C CA . ARG A 1 185 ? -7.321 -0.718 19.575 1.00 90.94 185 ARG A CA 1
ATOM 1536 C C . ARG A 1 185 ? -5.923 -1.337 19.551 1.00 90.94 185 ARG A C 1
ATOM 1538 O O . ARG A 1 185 ? -5.600 -2.103 20.448 1.00 90.94 185 ARG A O 1
ATOM 1545 N N . PHE A 1 186 ? -5.101 -0.970 18.571 1.00 89.94 186 PHE A N 1
ATOM 1546 C CA . PHE A 1 186 ? -3.727 -1.462 18.401 1.00 89.94 186 PHE A CA 1
ATOM 1547 C C . PHE A 1 186 ? -2.670 -0.456 18.876 1.00 89.94 186 PHE A C 1
ATOM 1549 O O . PHE A 1 186 ? -1.471 -0.657 18.688 1.00 89.94 186 PHE A O 1
ATOM 1556 N N . SER A 1 187 ? -3.104 0.655 19.472 1.00 87.25 187 SER A N 1
ATOM 1557 C CA . SER A 1 187 ? -2.225 1.674 20.039 1.00 87.25 187 SER A CA 1
ATOM 1558 C C . SER A 1 187 ? -1.978 1.450 21.534 1.00 87.25 187 SER A C 1
ATOM 1560 O O . SER A 1 187 ? -2.595 0.598 22.171 1.00 87.25 187 SER A O 1
ATOM 1562 N N . LYS A 1 188 ? -1.061 2.229 22.118 1.00 85.25 188 LYS A N 1
ATOM 1563 C CA . LYS A 1 188 ? -0.785 2.159 23.558 1.00 85.25 188 LYS A CA 1
ATOM 1564 C C . LYS A 1 188 ? -2.008 2.606 24.382 1.00 85.25 188 LYS A C 1
ATOM 1566 O O . LYS A 1 188 ? -2.626 3.616 24.025 1.00 85.25 188 LYS A O 1
ATOM 1571 N N . PRO A 1 189 ? -2.307 1.936 25.512 1.00 82.12 189 PRO A N 1
ATOM 1572 C CA . PRO A 1 189 ? -3.327 2.392 26.449 1.00 82.12 189 PRO A CA 1
ATOM 1573 C C . PRO A 1 189 ? -3.118 3.849 26.873 1.00 82.12 189 PRO A C 1
ATOM 1575 O O . PRO A 1 189 ? -1.993 4.272 27.135 1.00 82.12 189 PRO A O 1
ATOM 1578 N N . GLY A 1 190 ? -4.210 4.614 26.939 1.00 77.50 190 GLY A N 1
ATOM 1579 C CA . GLY A 1 190 ? -4.187 6.019 27.366 1.00 77.50 190 GLY A CA 1
ATOM 1580 C C . GLY A 1 190 ? -3.686 7.019 26.318 1.00 77.50 190 GLY A C 1
ATOM 1581 O O . GLY A 1 190 ? -3.518 8.191 26.642 1.00 77.50 190 GLY A O 1
ATOM 1582 N N . ASN A 1 191 ? -3.457 6.602 25.069 1.00 83.19 191 ASN A N 1
ATOM 1583 C CA . ASN A 1 191 ? -3.092 7.527 23.999 1.00 83.19 191 ASN A CA 1
ATOM 1584 C C . ASN A 1 191 ? -4.291 8.402 23.572 1.00 83.19 191 ASN A C 1
ATOM 1586 O O . ASN A 1 191 ? -5.183 7.926 22.864 1.00 83.19 191 ASN A O 1
ATOM 1590 N N . SER A 1 192 ? -4.288 9.681 23.968 1.00 88.62 192 SER A N 1
ATOM 1591 C CA . SER A 1 192 ? -5.359 10.641 23.649 1.00 88.62 192 SER A CA 1
ATOM 1592 C C . SER A 1 192 ? -5.422 11.027 22.170 1.00 88.62 192 SER A C 1
ATOM 1594 O O . SER A 1 192 ? -6.479 11.448 21.707 1.00 88.62 192 SER A O 1
ATOM 1596 N N . PHE A 1 193 ? -4.339 10.815 21.407 1.00 92.12 193 PHE A N 1
ATOM 1597 C CA . PHE A 1 193 ? -4.246 11.181 19.989 1.00 92.12 193 PHE A CA 1
ATOM 1598 C C . PHE A 1 193 ? -5.452 10.702 19.173 1.00 92.12 193 PHE A C 1
ATOM 1600 O O . PHE A 1 193 ? -5.986 11.445 18.353 1.00 92.12 193 PHE A O 1
ATOM 1607 N N . PHE A 1 194 ? -5.907 9.466 19.400 1.00 92.94 194 PHE A N 1
ATOM 1608 C CA . PHE A 1 194 ? -7.025 8.895 18.647 1.00 92.94 194 PHE A CA 1
ATOM 1609 C C . PHE A 1 194 ? -8.364 9.543 19.004 1.00 92.94 194 PHE A C 1
ATOM 1611 O O . PHE A 1 194 ? -9.204 9.726 18.124 1.00 92.94 194 PHE A O 1
ATOM 1618 N N . ASP A 1 195 ? -8.565 9.926 20.264 1.00 93.50 195 ASP A N 1
ATOM 1619 C CA . ASP A 1 195 ? -9.785 10.611 20.699 1.00 93.50 195 ASP A CA 1
ATOM 1620 C C . ASP A 1 195 ? -9.834 12.049 20.161 1.00 93.50 195 ASP A C 1
ATOM 1622 O O . ASP A 1 195 ? -10.876 12.495 19.661 1.00 93.50 195 ASP A O 1
ATOM 1626 N N . ASP A 1 196 ? -8.687 12.731 20.149 1.00 96.00 196 ASP A N 1
ATOM 1627 C CA . ASP A 1 196 ? -8.524 14.051 19.538 1.00 96.00 196 ASP A CA 1
ATOM 1628 C C . ASP A 1 196 ? -8.760 13.982 18.018 1.00 96.00 196 ASP A C 1
ATOM 1630 O O . ASP A 1 196 ? -9.520 14.774 17.451 1.00 96.00 196 ASP A O 1
ATOM 1634 N N . ARG A 1 197 ? -8.194 12.966 17.352 1.00 96.06 197 ARG A N 1
ATOM 1635 C CA . ARG A 1 197 ? -8.368 12.703 15.916 1.00 96.06 197 ARG A CA 1
ATOM 1636 C C . ARG A 1 197 ? -9.826 12.439 15.544 1.00 96.06 197 ARG A C 1
ATOM 1638 O O . ARG A 1 197 ? -10.310 13.012 14.566 1.00 96.06 197 ARG A O 1
ATOM 1645 N N . ILE A 1 198 ? -10.539 11.620 16.322 1.00 97.00 198 ILE A N 1
ATOM 1646 C CA . ILE A 1 198 ? -11.976 11.359 16.134 1.00 97.00 198 ILE A CA 1
ATOM 1647 C C . ILE A 1 198 ? -12.777 12.653 16.300 1.00 97.00 198 ILE A C 1
ATOM 1649 O O . ILE A 1 198 ? -13.679 12.924 15.505 1.00 97.00 198 ILE A O 1
ATOM 1653 N N . SER A 1 199 ? -12.457 13.459 17.312 1.00 97.06 199 SER A N 1
ATOM 1654 C CA . SER A 1 199 ? -13.135 14.735 17.562 1.00 97.06 199 SER A CA 1
ATOM 1655 C C . SER A 1 199 ? -12.927 15.712 16.404 1.00 97.06 199 SER A C 1
ATOM 1657 O O . SER A 1 199 ? -13.894 16.285 15.902 1.00 97.06 199 SER A O 1
ATOM 1659 N N . MET A 1 200 ? -11.699 15.819 15.892 1.00 97.12 200 MET A N 1
ATOM 1660 C CA . MET A 1 200 ? -11.390 16.623 14.709 1.00 97.12 200 MET A CA 1
ATOM 1661 C C . MET A 1 200 ? -12.152 16.140 13.465 1.00 97.12 200 MET A C 1
ATOM 1663 O O . MET A 1 200 ? -12.712 16.958 12.738 1.00 97.12 200 MET A O 1
ATOM 1667 N N . LEU A 1 201 ? -12.204 14.828 13.211 1.00 97.31 201 LEU A N 1
ATOM 1668 C CA . LEU A 1 201 ? -12.935 14.271 12.066 1.00 97.31 201 LEU A CA 1
ATOM 1669 C C . LEU A 1 201 ? -14.439 14.575 12.140 1.00 97.31 201 LEU A C 1
ATOM 1671 O O . LEU A 1 201 ? -15.037 14.931 11.126 1.00 97.31 201 LEU A O 1
ATOM 1675 N N . LYS A 1 202 ? -15.043 14.520 13.335 1.00 97.06 202 LYS A N 1
ATOM 1676 C CA . LYS A 1 202 ? -16.447 14.919 13.544 1.00 97.06 202 LYS A CA 1
ATOM 1677 C C . LYS A 1 202 ? -16.678 16.395 13.218 1.00 97.06 202 LYS A C 1
ATOM 1679 O O . LYS A 1 202 ? -17.654 16.720 12.548 1.00 97.06 202 LYS A O 1
ATOM 1684 N N . ILE A 1 203 ? -15.772 17.278 13.646 1.00 96.12 203 ILE A N 1
ATOM 1685 C CA . ILE A 1 203 ? -15.841 18.714 13.330 1.00 96.12 203 ILE A CA 1
ATOM 1686 C C . ILE A 1 203 ? -15.722 18.937 11.816 1.00 96.12 203 ILE A C 1
ATOM 1688 O O . ILE A 1 203 ? -16.490 19.714 11.248 1.00 96.12 203 ILE A O 1
ATOM 1692 N N . LYS A 1 204 ? -14.801 18.240 11.136 1.00 94.94 204 LYS A N 1
ATOM 1693 C CA . LYS A 1 204 ? -14.666 18.318 9.671 1.00 94.94 204 LYS A CA 1
ATOM 1694 C C . LYS A 1 204 ? -15.921 17.829 8.953 1.00 94.94 204 LYS A C 1
ATOM 1696 O O . LYS A 1 204 ? -16.352 18.478 8.008 1.00 94.94 204 LYS A O 1
ATOM 1701 N N . SER A 1 205 ? -16.549 16.761 9.443 1.00 93.94 205 SER A N 1
ATOM 1702 C CA . SER A 1 205 ? -17.805 16.247 8.887 1.00 93.94 205 SER A CA 1
ATOM 1703 C C . SER A 1 205 ? -18.953 17.256 8.954 1.00 93.94 205 SER A C 1
ATOM 1705 O O . SER A 1 205 ? -19.797 17.265 8.065 1.00 93.94 205 SER A O 1
ATOM 1707 N N . GLN A 1 206 ? -18.994 18.104 9.986 1.00 93.12 206 GLN A N 1
ATOM 1708 C CA . GLN A 1 206 ? -20.013 19.153 10.129 1.00 93.12 206 GLN A CA 1
ATOM 1709 C C . GLN A 1 206 ? -19.756 20.356 9.214 1.00 93.12 206 GLN A C 1
ATOM 1711 O O . GLN A 1 206 ? -20.697 21.021 8.797 1.00 93.12 206 GLN A O 1
ATOM 1716 N N . ASN A 1 207 ? -18.489 20.620 8.890 1.00 89.69 207 ASN A N 1
ATOM 1717 C CA . ASN A 1 207 ? -18.052 21.767 8.088 1.00 89.69 207 ASN A CA 1
ATOM 1718 C C . ASN A 1 207 ? -17.603 21.355 6.675 1.00 89.69 207 ASN A C 1
ATOM 1720 O O . ASN A 1 207 ? -16.815 22.054 6.032 1.00 89.69 207 ASN A O 1
ATOM 1724 N N . ALA A 1 208 ? -18.051 20.189 6.208 1.00 84.12 208 ALA A N 1
ATOM 1725 C CA . ALA A 1 208 ? -17.555 19.582 4.987 1.00 84.12 208 ALA A CA 1
ATOM 1726 C C . ALA A 1 208 ? -17.926 20.431 3.765 1.00 84.12 208 ALA A C 1
ATOM 1728 O O . ALA A 1 208 ? -19.097 20.659 3.466 1.00 84.12 208 ALA A O 1
ATOM 1729 N N . SER A 1 209 ? -16.910 20.870 3.027 1.00 81.75 209 SER A N 1
ATOM 1730 C CA . SER A 1 209 ? -17.106 21.444 1.696 1.00 81.75 209 SER A CA 1
ATOM 1731 C C . SER A 1 209 ? -17.150 20.335 0.641 1.00 81.75 209 SER A C 1
ATOM 1733 O O . SER A 1 209 ? -16.547 19.276 0.846 1.00 81.75 209 SER A O 1
ATOM 1735 N N . PRO A 1 210 ? -17.812 20.555 -0.509 1.00 80.94 210 PRO A N 1
ATOM 1736 C CA . PRO A 1 210 ? -17.789 19.599 -1.606 1.00 80.94 210 PRO A CA 1
ATOM 1737 C C . PRO A 1 210 ? -16.358 19.296 -2.054 1.00 80.94 210 PRO A C 1
ATOM 1739 O O . PRO A 1 210 ? -15.540 20.207 -2.224 1.00 80.94 210 PRO A O 1
ATOM 1742 N N . LEU A 1 211 ? -16.065 18.015 -2.275 1.00 83.38 211 LEU A N 1
ATOM 1743 C CA . LEU A 1 211 ? -14.782 17.601 -2.823 1.00 83.38 211 LEU A CA 1
ATOM 1744 C C . LEU A 1 211 ? -14.665 18.124 -4.261 1.00 83.38 211 LEU A C 1
ATOM 1746 O O . LEU A 1 211 ? -15.514 17.843 -5.111 1.00 83.38 211 LEU A O 1
ATOM 1750 N N . ARG A 1 212 ? -13.611 18.892 -4.553 1.00 79.50 212 ARG A N 1
ATOM 1751 C CA . ARG A 1 212 ? -13.351 19.354 -5.920 1.00 79.50 212 ARG A CA 1
ATOM 1752 C C . ARG A 1 212 ? -12.823 18.188 -6.744 1.00 79.50 212 ARG A C 1
ATOM 1754 O O . ARG A 1 212 ? -11.743 17.670 -6.469 1.00 79.50 212 ARG A O 1
ATOM 1761 N N . SER A 1 213 ? -13.569 17.805 -7.776 1.00 76.75 213 SER A N 1
ATOM 1762 C CA . SER A 1 213 ? -13.078 16.855 -8.771 1.00 76.75 213 SER A CA 1
ATOM 1763 C C . SER A 1 213 ? -11.892 17.472 -9.510 1.00 76.75 213 SER A C 1
ATOM 1765 O O . SER A 1 213 ? -12.025 18.520 -10.145 1.00 76.75 213 SER A O 1
ATOM 1767 N N . ARG A 1 214 ? -10.721 16.840 -9.407 1.00 80.12 214 ARG A N 1
ATOM 1768 C CA . ARG A 1 214 ? -9.523 17.233 -10.150 1.00 80.12 214 ARG A CA 1
ATOM 1769 C C . ARG A 1 214 ? -9.287 16.215 -11.254 1.00 80.12 214 ARG A C 1
ATOM 1771 O O . ARG A 1 214 ? -9.104 15.033 -10.978 1.00 80.12 214 ARG A O 1
ATOM 1778 N N . LYS A 1 215 ? -9.245 16.681 -12.502 1.00 88.75 215 LYS A N 1
ATOM 1779 C CA . LYS A 1 215 ? -8.780 15.857 -13.620 1.00 88.75 215 LYS A CA 1
ATOM 1780 C C . LYS A 1 215 ? -7.283 15.590 -13.453 1.00 88.75 215 LYS A C 1
ATOM 1782 O O . LYS A 1 215 ? -6.530 16.506 -13.119 1.00 88.75 215 LYS A O 1
ATOM 1787 N N . MET A 1 216 ? -6.864 14.349 -13.688 1.00 91.25 216 MET A N 1
ATOM 1788 C CA . MET A 1 216 ? -5.448 13.992 -13.705 1.00 91.25 216 MET A CA 1
ATOM 1789 C C . MET A 1 216 ? -4.720 14.817 -14.783 1.00 91.25 216 MET A C 1
ATOM 1791 O O . MET A 1 216 ? -5.172 14.815 -15.932 1.00 91.25 216 MET A O 1
ATOM 1795 N N . PRO A 1 217 ? -3.633 15.540 -14.452 1.00 91.62 217 PRO A N 1
ATOM 1796 C CA . PRO A 1 217 ? -2.831 16.255 -15.441 1.00 91.62 217 PRO A CA 1
ATOM 1797 C C . PRO A 1 217 ? -2.274 15.308 -16.504 1.00 91.62 217 PRO A C 1
ATOM 1799 O O . PRO A 1 217 ? -1.98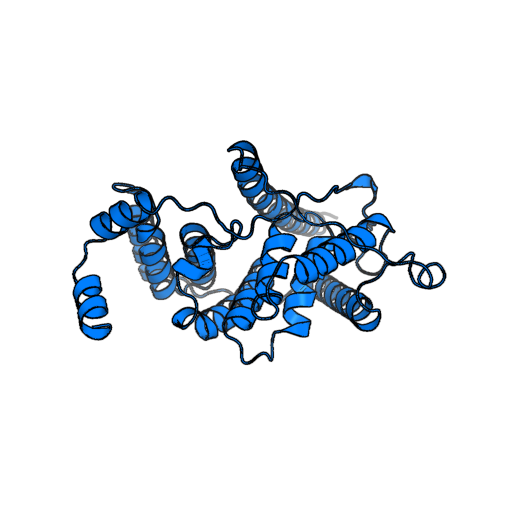1 14.153 -16.206 1.00 91.62 217 PRO A O 1
ATOM 1802 N N . GLU A 1 218 ? -2.078 15.803 -17.724 1.00 91.38 218 GLU A N 1
ATOM 1803 C CA . GLU A 1 218 ? -1.545 15.007 -18.839 1.00 91.38 218 GLU A CA 1
ATOM 1804 C C . GLU A 1 218 ? -0.182 14.381 -18.511 1.00 91.38 218 GLU A C 1
ATOM 1806 O O . GLU A 1 218 ? -0.001 13.184 -18.704 1.00 91.38 218 GLU A O 1
ATOM 1811 N N . LYS A 1 219 ? 0.729 15.144 -17.887 1.00 88.00 219 LYS A N 1
ATOM 1812 C CA . LYS A 1 219 ? 2.028 14.631 -17.420 1.00 88.00 219 LYS A CA 1
ATOM 1813 C C . LYS A 1 219 ? 1.883 13.408 -16.504 1.00 88.00 219 LYS A C 1
ATOM 1815 O O . LYS A 1 219 ? 2.614 12.437 -16.666 1.00 88.00 219 LYS A O 1
ATOM 1820 N N . GLN A 1 220 ? 0.921 13.430 -15.577 1.00 89.62 220 GLN A N 1
ATOM 1821 C CA . GLN A 1 220 ? 0.666 12.285 -14.697 1.00 89.62 220 GLN A CA 1
ATOM 1822 C C . GLN A 1 220 ? 0.070 11.111 -15.479 1.00 89.62 220 GLN A C 1
ATOM 1824 O O . GLN A 1 220 ? 0.472 9.980 -15.254 1.00 89.62 220 GLN A O 1
ATOM 1829 N N . GLN A 1 221 ? -0.844 11.355 -16.423 1.00 90.38 221 GLN A N 1
ATOM 1830 C CA . GLN A 1 221 ? -1.399 10.283 -17.259 1.00 90.38 221 GLN A CA 1
ATOM 1831 C C . GLN A 1 221 ? -0.303 9.566 -18.061 1.00 90.38 221 GLN A C 1
ATOM 1833 O O . GLN A 1 221 ? -0.287 8.339 -18.106 1.00 90.38 221 GLN A O 1
ATOM 1838 N N . ILE A 1 222 ? 0.635 10.322 -18.644 1.00 88.00 222 ILE A N 1
ATOM 1839 C CA . ILE A 1 222 ? 1.787 9.772 -19.373 1.00 88.00 222 ILE A CA 1
ATOM 1840 C C . ILE A 1 222 ? 2.688 8.969 -18.430 1.00 88.00 222 ILE A C 1
ATOM 1842 O O . ILE A 1 222 ? 3.068 7.847 -18.759 1.00 88.00 222 ILE A O 1
ATOM 1846 N N . PHE A 1 223 ? 2.991 9.508 -17.244 1.00 89.38 223 PHE A N 1
ATOM 1847 C CA . PHE A 1 223 ? 3.778 8.801 -16.234 1.00 89.38 223 PHE A CA 1
ATOM 1848 C C . PHE A 1 223 ? 3.150 7.446 -15.880 1.00 89.38 223 PHE A C 1
ATOM 1850 O O . PHE A 1 223 ? 3.809 6.417 -15.985 1.00 89.38 223 PHE A O 1
ATOM 1857 N N . GLU A 1 224 ? 1.859 7.424 -15.546 1.00 93.38 224 GLU A N 1
ATOM 1858 C CA . GLU A 1 224 ? 1.132 6.200 -15.185 1.00 93.38 224 GLU A CA 1
ATOM 1859 C C . GLU A 1 224 ? 1.053 5.195 -16.341 1.00 93.38 224 GLU A C 1
ATOM 1861 O O . GLU A 1 224 ? 1.202 3.988 -16.132 1.00 93.38 224 GLU A O 1
ATOM 1866 N N . ALA A 1 225 ? 0.880 5.679 -17.574 1.00 88.38 225 ALA A N 1
ATOM 1867 C CA . ALA A 1 225 ? 0.927 4.835 -18.763 1.00 88.38 225 ALA A CA 1
ATOM 1868 C C . ALA A 1 225 ? 2.310 4.186 -18.938 1.00 88.38 225 ALA A C 1
ATOM 1870 O O . ALA A 1 225 ? 2.391 2.995 -19.246 1.00 88.38 225 ALA A O 1
ATOM 1871 N N . ASN A 1 226 ? 3.391 4.924 -18.673 1.00 87.44 226 ASN A N 1
ATOM 1872 C CA . ASN A 1 226 ? 4.749 4.388 -18.729 1.00 87.44 226 ASN A CA 1
ATOM 1873 C C . ASN A 1 226 ? 5.025 3.392 -17.591 1.00 87.44 226 ASN A C 1
ATOM 1875 O O . ASN A 1 226 ? 5.635 2.357 -17.853 1.00 87.44 226 ASN A O 1
ATOM 1879 N N . VAL A 1 227 ? 4.525 3.633 -16.366 1.00 92.88 227 VAL A N 1
ATOM 1880 C CA . VAL A 1 227 ? 4.586 2.642 -15.267 1.00 92.88 227 VAL A CA 1
ATOM 1881 C C . VAL A 1 227 ? 3.918 1.342 -15.721 1.00 92.88 227 VAL A C 1
ATOM 1883 O O . VAL A 1 227 ? 4.512 0.267 -15.634 1.00 92.88 227 VAL A O 1
ATOM 1886 N N . THR A 1 228 ? 2.705 1.449 -16.267 1.00 91.69 228 THR A N 1
ATOM 1887 C CA . THR A 1 228 ? 1.909 0.309 -16.743 1.00 91.69 228 THR A CA 1
ATOM 1888 C C . THR A 1 228 ? 2.623 -0.444 -17.868 1.00 91.69 228 THR A C 1
ATOM 1890 O O . THR A 1 228 ? 2.656 -1.677 -17.883 1.00 91.69 228 THR A O 1
ATOM 1893 N N . ALA A 1 229 ? 3.221 0.276 -18.820 1.00 84.00 229 ALA A N 1
ATOM 1894 C CA . ALA A 1 229 ? 3.979 -0.316 -19.918 1.00 84.00 229 ALA A CA 1
ATOM 1895 C C . ALA A 1 229 ? 5.231 -1.053 -19.416 1.00 84.00 229 ALA A C 1
ATOM 1897 O O . ALA A 1 229 ? 5.477 -2.187 -19.836 1.00 84.00 229 ALA A O 1
ATOM 1898 N N . ALA A 1 230 ? 5.976 -0.454 -18.482 1.00 87.12 230 ALA A N 1
ATOM 1899 C CA . ALA A 1 230 ? 7.139 -1.070 -17.851 1.00 87.12 230 ALA A CA 1
ATOM 1900 C C . ALA A 1 230 ? 6.754 -2.340 -17.082 1.00 87.12 230 ALA A C 1
ATOM 1902 O O . ALA A 1 230 ? 7.336 -3.400 -17.305 1.00 87.12 230 ALA A O 1
ATOM 1903 N N . ALA A 1 231 ? 5.727 -2.272 -16.238 1.00 90.38 231 ALA A N 1
ATOM 1904 C CA . ALA A 1 231 ? 5.218 -3.411 -15.482 1.00 90.38 231 ALA A CA 1
ATOM 1905 C C . ALA A 1 231 ? 4.802 -4.571 -16.405 1.00 90.38 231 ALA A C 1
ATOM 1907 O O . ALA A 1 231 ? 5.242 -5.707 -16.223 1.00 90.38 231 ALA A O 1
ATOM 1908 N N . ASN A 1 232 ? 4.059 -4.282 -17.478 1.00 83.00 232 ASN A N 1
ATOM 1909 C CA . ASN A 1 232 ? 3.719 -5.266 -18.511 1.00 83.00 232 ASN A CA 1
ATOM 1910 C C . ASN A 1 232 ? 4.946 -5.846 -19.227 1.00 83.00 232 ASN A C 1
ATOM 1912 O O . ASN A 1 232 ? 4.957 -7.030 -19.575 1.00 83.00 232 ASN A O 1
ATOM 1916 N N . PHE A 1 233 ? 5.975 -5.035 -19.475 1.00 79.44 233 PHE A N 1
ATOM 1917 C CA . PHE A 1 233 ? 7.232 -5.517 -20.036 1.00 79.44 233 PHE A CA 1
ATOM 1918 C C . PHE A 1 233 ? 7.907 -6.501 -19.079 1.00 79.44 233 PHE A C 1
ATOM 1920 O O . PHE A 1 233 ? 8.262 -7.603 -19.491 1.00 79.44 233 PHE A O 1
ATOM 1927 N N . PHE A 1 234 ? 8.043 -6.150 -17.805 1.00 83.44 234 PHE A N 1
ATOM 1928 C CA . PHE A 1 234 ? 8.618 -7.028 -16.793 1.00 83.44 234 PHE A CA 1
ATOM 1929 C C . PHE A 1 234 ? 7.814 -8.337 -16.654 1.00 83.44 234 PHE A C 1
ATOM 1931 O O . PHE A 1 234 ? 8.413 -9.411 -16.697 1.00 83.44 234 PHE A O 1
ATOM 1938 N N . LEU A 1 235 ? 6.477 -8.273 -16.647 1.00 81.06 235 LEU A N 1
ATOM 1939 C CA . LEU A 1 235 ? 5.568 -9.432 -16.648 1.00 81.06 235 LEU A CA 1
ATOM 1940 C C . LEU A 1 235 ? 5.822 -10.398 -17.802 1.00 81.06 235 LEU A C 1
ATOM 1942 O O . LEU A 1 235 ? 6.127 -11.570 -17.591 1.00 81.06 235 LEU A O 1
ATOM 1946 N N . LYS A 1 236 ? 5.731 -9.895 -19.040 1.00 75.25 236 LYS A N 1
ATOM 1947 C CA . LYS A 1 236 ? 5.871 -10.697 -20.272 1.00 75.25 236 LYS A CA 1
ATOM 1948 C C . LYS A 1 236 ? 7.225 -11.378 -20.392 1.00 75.25 236 LYS A C 1
ATOM 1950 O O . LYS A 1 236 ? 7.399 -12.304 -21.180 1.00 75.25 236 LYS A O 1
ATOM 1955 N N . ASN A 1 237 ? 8.195 -10.870 -19.651 1.00 71.19 237 ASN A N 1
ATOM 1956 C CA . ASN A 1 237 ? 9.562 -11.310 -19.712 1.00 71.19 237 ASN A CA 1
ATOM 1957 C C . ASN A 1 237 ? 9.952 -12.185 -18.516 1.00 71.19 237 ASN A C 1
ATOM 1959 O O . ASN A 1 237 ? 11.098 -12.603 -18.465 1.00 71.19 237 ASN A O 1
ATOM 1963 N N . ASN A 1 238 ? 9.018 -12.544 -17.628 1.00 69.06 238 ASN A N 1
ATOM 1964 C CA . ASN A 1 238 ? 9.267 -13.290 -16.388 1.00 69.06 238 ASN A CA 1
ATOM 1965 C C . ASN A 1 238 ? 10.214 -12.545 -15.429 1.00 69.06 238 ASN A C 1
ATOM 1967 O O . ASN A 1 238 ? 11.103 -13.148 -14.828 1.00 69.06 238 ASN A O 1
ATOM 1971 N N . PHE A 1 239 ? 10.018 -11.226 -15.317 1.00 66.50 239 PHE A N 1
ATOM 1972 C CA . PHE A 1 239 ? 10.664 -10.333 -14.350 1.00 66.50 239 PHE A CA 1
ATOM 1973 C C . PHE A 1 239 ? 12.186 -10.392 -14.380 1.00 66.50 239 PHE A C 1
ATOM 1975 O O . PHE A 1 239 ? 12.821 -10.796 -13.432 1.00 66.50 239 PHE A O 1
ATOM 1982 N N . LEU A 1 240 ? 12.822 -10.066 -15.491 1.00 48.84 240 LEU A N 1
ATOM 1983 C CA . LEU A 1 240 ? 14.238 -10.407 -15.686 1.00 48.84 240 LEU A CA 1
ATOM 1984 C C . LEU A 1 240 ? 15.184 -9.520 -14.873 1.00 48.84 240 LEU A C 1
ATOM 1986 O O . LEU A 1 240 ? 14.930 -8.315 -14.836 1.00 48.84 240 LEU A O 1
ATOM 1990 N N . PRO A 1 241 ? 16.311 -10.067 -14.352 1.00 43.03 241 PRO A N 1
ATOM 1991 C CA . PRO A 1 241 ? 17.176 -10.973 -15.132 1.00 43.03 241 PRO A CA 1
ATOM 1992 C C . PRO A 1 241 ? 17.849 -12.196 -14.473 1.00 43.03 241 PRO A C 1
ATOM 1994 O O . PRO A 1 241 ? 18.386 -12.105 -13.380 1.00 43.03 241 PRO A O 1
ATOM 1997 N N . PRO A 1 242 ? 18.019 -13.286 -15.246 1.00 44.03 242 PRO A N 1
ATOM 1998 C CA . PRO A 1 242 ? 19.168 -14.192 -15.213 1.00 44.03 242 PRO A CA 1
ATOM 1999 C C . PRO A 1 242 ? 20.111 -13.780 -16.367 1.00 44.03 242 PRO A C 1
ATOM 2001 O O . PRO A 1 242 ? 20.012 -14.269 -17.487 1.00 44.03 242 PRO A O 1
ATOM 2004 N N . ASP A 1 243 ? 20.858 -12.703 -16.130 1.00 48.94 243 ASP A N 1
ATOM 2005 C CA . ASP A 1 243 ? 21.545 -11.787 -17.061 1.00 48.94 243 ASP A CA 1
ATOM 2006 C C . ASP A 1 243 ? 20.792 -11.556 -18.405 1.00 48.94 243 ASP A C 1
ATOM 2008 O O . ASP A 1 243 ? 21.214 -11.906 -19.509 1.00 48.94 243 ASP A O 1
ATOM 2012 N N . MET A 1 244 ? 19.558 -11.049 -18.255 1.00 43.03 244 MET A N 1
ATOM 2013 C CA . MET A 1 244 ? 18.526 -10.552 -19.202 1.00 43.03 244 MET A CA 1
ATOM 2014 C C . MET A 1 244 ? 18.206 -11.317 -20.504 1.00 43.03 244 MET A C 1
ATOM 2016 O O . MET A 1 244 ? 17.300 -10.874 -21.209 1.00 43.03 244 MET A O 1
ATOM 2020 N N . ARG A 1 245 ? 18.832 -12.469 -20.802 1.00 40.62 245 ARG A N 1
ATOM 2021 C CA . ARG A 1 245 ? 18.207 -13.716 -21.339 1.00 40.62 245 ARG A CA 1
ATOM 2022 C C . ARG A 1 245 ? 19.156 -14.712 -22.036 1.00 40.62 245 ARG A C 1
ATOM 2024 O O . ARG A 1 245 ? 18.741 -15.850 -22.224 1.00 40.62 245 ARG A O 1
ATOM 2031 N N . LYS A 1 246 ? 20.393 -14.353 -22.426 1.00 34.75 246 LYS A N 1
ATOM 2032 C CA . LYS A 1 246 ? 21.358 -15.258 -23.124 1.00 34.75 246 LYS A CA 1
ATOM 2033 C C . LYS A 1 246 ? 22.492 -15.807 -22.241 1.00 34.75 246 LYS A C 1
ATOM 2035 O O . LYS A 1 246 ? 23.059 -16.838 -22.580 1.00 34.75 246 LYS A O 1
ATOM 2040 N N . TYR A 1 247 ? 22.767 -15.174 -21.103 1.00 47.94 247 TYR A N 1
ATOM 2041 C CA . TYR A 1 247 ? 23.488 -15.780 -19.974 1.00 47.94 247 TYR A CA 1
ATOM 2042 C C . TYR A 1 247 ? 22.551 -16.617 -19.074 1.00 47.94 247 TYR A C 1
ATOM 2044 O O . TYR A 1 247 ? 22.982 -17.322 -18.168 1.00 47.94 247 TYR A O 1
ATOM 2052 N N . ALA A 1 248 ? 21.249 -16.591 -19.371 1.00 35.81 248 ALA A N 1
ATOM 2053 C CA . ALA A 1 248 ? 20.170 -17.140 -18.556 1.00 35.81 248 ALA A CA 1
ATOM 2054 C C . ALA A 1 248 ? 20.026 -18.670 -18.554 1.00 35.81 248 ALA A C 1
ATOM 2056 O O . ALA A 1 248 ? 19.036 -19.180 -18.031 1.00 35.81 248 ALA A O 1
ATOM 2057 N N . SER A 1 249 ? 20.935 -19.414 -19.191 1.00 33.00 249 SER A N 1
ATOM 2058 C CA . SER A 1 249 ? 20.714 -20.824 -19.540 1.00 33.00 249 SER A CA 1
ATOM 2059 C C . SER A 1 249 ? 21.622 -21.841 -18.839 1.00 33.00 249 SER A C 1
ATOM 2061 O O . SER A 1 249 ? 21.690 -22.980 -19.298 1.00 33.00 249 SER A O 1
ATOM 2063 N N . SER A 1 250 ? 22.306 -21.517 -17.736 1.00 32.09 250 SER A N 1
ATOM 2064 C CA . SER A 1 250 ? 23.097 -22.538 -17.028 1.00 32.09 250 SER A CA 1
ATOM 2065 C C . SER A 1 250 ? 23.229 -22.345 -15.516 1.00 32.09 250 SER A C 1
ATOM 2067 O O . SER A 1 250 ? 23.763 -21.343 -15.062 1.00 32.09 250 SER A O 1
ATOM 2069 N N . ALA A 1 251 ? 22.900 -23.426 -14.801 1.00 32.50 251 ALA A N 1
ATOM 2070 C CA . ALA A 1 251 ? 23.335 -23.810 -13.453 1.00 32.50 251 ALA A CA 1
ATOM 2071 C C . ALA A 1 251 ? 22.465 -23.389 -12.250 1.00 32.50 251 ALA A C 1
ATOM 2073 O O . ALA A 1 251 ? 22.309 -22.232 -11.886 1.00 32.50 251 ALA A O 1
ATOM 2074 N N . ALA A 1 252 ? 21.954 -24.426 -11.586 1.00 36.16 252 ALA A N 1
ATOM 2075 C CA . ALA A 1 252 ? 21.239 -24.402 -10.322 1.00 36.16 252 ALA A CA 1
ATOM 2076 C C . ALA A 1 252 ? 22.189 -24.332 -9.110 1.00 36.16 252 ALA A C 1
ATOM 2078 O O . ALA A 1 252 ? 23.228 -24.993 -9.125 1.00 36.16 252 ALA A O 1
ATOM 2079 N N . ARG A 1 253 ? 21.758 -23.702 -8.003 1.00 33.94 253 ARG A N 1
ATOM 2080 C CA . ARG A 1 253 ? 21.374 -24.374 -6.731 1.00 33.94 253 ARG A CA 1
ATOM 2081 C C . ARG A 1 253 ? 21.222 -23.398 -5.551 1.00 33.94 253 ARG A C 1
ATOM 2083 O O . ARG A 1 253 ? 22.026 -22.500 -5.350 1.00 33.94 253 ARG A O 1
ATOM 2090 N N . SER A 1 254 ? 20.208 -23.704 -4.740 1.00 34.72 254 SER A N 1
ATOM 2091 C CA . SER A 1 254 ? 19.740 -23.056 -3.504 1.00 34.72 254 SER A CA 1
ATOM 2092 C C . SER A 1 254 ? 20.747 -22.973 -2.350 1.00 34.72 254 SER A C 1
ATOM 2094 O O . SER A 1 254 ? 21.546 -23.903 -2.196 1.00 34.72 254 SER A O 1
ATOM 2096 N N . LYS A 1 255 ? 20.520 -22.047 -1.398 1.00 30.73 255 LYS A N 1
ATOM 2097 C CA . LYS A 1 255 ? 20.783 -22.252 0.046 1.00 30.73 255 LYS A CA 1
ATOM 2098 C C . LYS A 1 255 ? 19.747 -21.538 0.937 1.00 30.73 255 LYS A C 1
ATOM 2100 O O . LYS A 1 255 ? 19.286 -20.464 0.604 1.00 30.73 255 LYS A O 1
ATOM 2105 N N . LYS A 1 256 ? 19.421 -22.192 2.062 1.00 29.28 256 LYS A N 1
ATOM 2106 C CA . LYS A 1 256 ? 18.357 -21.895 3.048 1.00 29.28 256 LYS A CA 1
ATOM 2107 C C . LYS A 1 256 ? 18.559 -20.582 3.838 1.00 29.28 256 LYS A C 1
ATOM 2109 O O . LYS A 1 256 ? 19.709 -20.268 4.147 1.00 29.28 256 LYS A O 1
ATOM 2114 N N . PRO A 1 257 ? 17.476 -19.920 4.300 1.00 31.91 257 PRO A N 1
ATOM 2115 C CA . PRO A 1 257 ? 17.560 -18.675 5.062 1.00 31.91 257 PRO A CA 1
ATOM 2116 C C . PRO A 1 257 ? 17.865 -18.886 6.556 1.00 31.91 257 PRO A C 1
ATOM 2118 O O . PRO A 1 257 ? 17.385 -19.825 7.198 1.00 31.91 257 PRO A O 1
ATOM 2121 N N . TYR A 1 258 ? 18.659 -17.967 7.108 1.00 27.77 258 TYR A N 1
ATOM 2122 C CA . TYR A 1 258 ? 18.990 -17.834 8.528 1.00 27.77 258 TYR A CA 1
ATOM 2123 C C . TYR A 1 258 ? 18.074 -16.774 9.166 1.00 27.77 258 TYR A C 1
ATOM 2125 O O . TYR A 1 258 ? 17.854 -15.717 8.580 1.00 27.77 258 TYR A O 1
ATOM 2133 N N . ARG A 1 259 ? 17.524 -17.046 10.357 1.00 27.28 259 ARG A N 1
ATOM 2134 C CA . ARG A 1 259 ? 16.707 -16.085 11.122 1.00 27.28 259 ARG A CA 1
ATOM 2135 C C . ARG A 1 259 ? 17.605 -15.055 11.809 1.00 27.28 259 ARG A C 1
ATOM 2137 O O . ARG A 1 259 ? 18.460 -15.437 12.605 1.00 27.28 259 ARG A O 1
ATOM 2144 N N . THR A 1 260 ? 17.332 -13.771 11.595 1.00 31.30 260 THR A N 1
ATOM 2145 C CA . THR A 1 260 ? 17.977 -12.659 12.315 1.00 31.30 260 THR A CA 1
ATOM 2146 C C . THR A 1 260 ? 16.954 -11.956 13.209 1.00 31.30 260 THR A C 1
ATOM 2148 O O . THR A 1 260 ? 15.796 -11.795 12.834 1.00 31.30 260 THR A O 1
ATOM 2151 N N . SER A 1 261 ? 17.359 -11.560 14.416 1.00 30.75 261 SER A N 1
ATOM 2152 C CA . SER A 1 261 ? 16.528 -10.796 15.354 1.00 30.75 261 SER A CA 1
ATOM 2153 C C . SER A 1 261 ? 16.497 -9.304 15.003 1.00 30.75 261 SER A C 1
ATOM 2155 O O . SER A 1 261 ? 17.548 -8.715 14.752 1.00 30.75 261 SER A O 1
ATOM 2157 N N . VAL A 1 262 ? 15.310 -8.694 15.074 1.00 38.22 262 VAL A N 1
ATOM 2158 C CA . VAL A 1 262 ? 15.049 -7.271 14.784 1.00 38.22 262 VAL A CA 1
ATOM 2159 C C . VAL A 1 262 ? 15.811 -6.336 15.725 1.00 38.22 262 VAL A C 1
ATOM 2161 O O . VAL A 1 262 ? 15.766 -6.494 16.946 1.00 38.22 262 VAL A O 1
ATOM 2164 N N . ASN A 1 263 ? 16.430 -5.299 15.158 1.00 38.22 263 ASN A N 1
ATOM 2165 C CA . ASN A 1 263 ? 16.919 -4.127 15.888 1.00 38.22 263 ASN A CA 1
ATOM 2166 C C . ASN A 1 263 ? 15.943 -2.952 15.674 1.00 38.22 263 ASN A C 1
ATOM 2168 O O . ASN A 1 263 ? 15.534 -2.694 14.546 1.00 38.22 263 ASN A O 1
ATOM 2172 N N . LEU A 1 264 ? 15.615 -2.197 16.732 1.00 35.75 264 LEU A N 1
ATOM 2173 C CA . LEU A 1 264 ? 14.812 -0.956 16.704 1.00 35.75 264 LEU A CA 1
ATOM 2174 C C . LEU A 1 264 ? 15.215 0.045 15.600 1.00 35.75 264 LEU A C 1
ATOM 2176 O O . LEU A 1 264 ? 14.384 0.838 15.160 1.00 35.75 264 LEU A O 1
ATOM 2180 N N . LYS A 1 265 ? 16.464 -0.006 15.121 1.00 35.62 265 LYS A N 1
ATOM 2181 C CA . LYS A 1 265 ? 16.932 0.768 13.963 1.00 35.62 265 LYS A CA 1
ATOM 2182 C C . LYS A 1 265 ? 16.210 0.419 12.655 1.00 35.62 265 LYS A C 1
ATOM 2184 O O . LYS A 1 265 ? 15.919 1.334 11.899 1.00 35.62 265 LYS A O 1
ATOM 2189 N N . GLN A 1 266 ? 15.874 -0.846 12.400 1.00 38.50 266 GLN A N 1
ATOM 2190 C CA . GLN A 1 266 ? 15.171 -1.259 11.174 1.00 38.50 266 GLN A CA 1
ATOM 2191 C C . GLN A 1 266 ? 13.733 -0.713 11.142 1.00 38.50 266 GLN A C 1
ATOM 2193 O O . GLN A 1 266 ? 13.303 -0.171 10.130 1.00 38.50 266 GLN A O 1
ATOM 2198 N N . TYR A 1 267 ? 13.033 -0.723 12.283 1.00 37.75 267 TYR A N 1
ATOM 2199 C CA . TYR A 1 267 ? 11.711 -0.094 12.424 1.00 37.75 267 TYR A CA 1
ATOM 2200 C C . TYR A 1 267 ? 11.759 1.428 12.196 1.00 37.75 267 TYR A C 1
ATOM 2202 O O . TYR A 1 267 ? 10.910 1.986 11.506 1.00 37.75 267 TYR A O 1
ATOM 2210 N N . ALA A 1 268 ? 12.780 2.110 12.729 1.00 33.91 268 ALA A N 1
ATOM 2211 C CA . ALA A 1 268 ? 12.964 3.544 12.510 1.00 33.91 268 ALA A CA 1
ATOM 2212 C C . ALA A 1 268 ? 13.274 3.879 11.037 1.00 33.91 268 ALA A C 1
ATOM 2214 O O . ALA A 1 268 ? 12.724 4.840 10.506 1.00 33.91 268 ALA A O 1
ATOM 2215 N N . VAL A 1 269 ? 14.091 3.066 10.357 1.00 40.16 269 VAL A N 1
ATOM 2216 C CA . VAL A 1 269 ? 14.387 3.218 8.920 1.00 40.16 269 VAL A CA 1
ATOM 2217 C C . VAL A 1 269 ? 13.129 3.018 8.064 1.00 40.16 269 VAL A C 1
ATOM 2219 O O . VAL A 1 269 ? 12.901 3.794 7.141 1.00 40.16 269 VAL A O 1
ATOM 2222 N N . MET A 1 270 ? 12.266 2.053 8.403 1.00 37.91 270 MET A N 1
ATOM 2223 C CA . MET A 1 270 ? 10.990 1.825 7.706 1.00 37.91 270 MET A CA 1
ATOM 2224 C C . MET A 1 270 ? 9.986 2.973 7.881 1.00 37.91 270 MET A C 1
ATOM 2226 O O . MET A 1 270 ? 9.325 3.367 6.921 1.00 37.91 270 MET A O 1
ATOM 2230 N N . CYS A 1 271 ? 9.875 3.537 9.088 1.00 33.22 271 CYS A N 1
ATOM 2231 C CA . CYS A 1 271 ? 9.045 4.719 9.334 1.00 33.22 271 CYS A CA 1
ATOM 2232 C C . CYS A 1 271 ? 9.579 5.955 8.590 1.00 33.22 271 CYS A C 1
ATOM 2234 O O . CYS A 1 271 ? 8.794 6.736 8.055 1.00 33.22 271 CYS A O 1
ATOM 2236 N N . ASN A 1 272 ? 10.904 6.101 8.500 1.00 38.88 272 ASN A N 1
ATOM 2237 C CA . ASN A 1 272 ? 11.536 7.194 7.763 1.00 38.88 272 ASN A CA 1
ATOM 2238 C C . ASN A 1 272 ? 11.365 7.048 6.246 1.00 38.88 272 ASN A C 1
ATOM 2240 O O . ASN A 1 272 ? 11.110 8.044 5.587 1.00 38.88 272 ASN A O 1
ATOM 2244 N N . ALA A 1 273 ? 11.402 5.833 5.688 1.00 39.53 273 ALA A N 1
ATOM 2245 C CA . ALA A 1 273 ? 11.168 5.610 4.257 1.00 39.53 273 ALA A CA 1
ATOM 2246 C C . ALA A 1 273 ? 9.749 6.023 3.807 1.00 39.53 273 ALA A C 1
ATOM 2248 O O . ALA A 1 273 ? 9.561 6.494 2.686 1.00 39.53 273 ALA A O 1
ATOM 2249 N N . TYR A 1 274 ? 8.746 5.885 4.682 1.00 38.94 274 TYR A N 1
ATOM 2250 C CA . TYR A 1 274 ? 7.388 6.378 4.425 1.00 38.94 274 TYR A CA 1
ATOM 2251 C C . TYR A 1 274 ? 7.315 7.910 4.422 1.00 38.94 274 TYR A C 1
ATOM 2253 O O . TYR A 1 274 ? 6.687 8.485 3.533 1.00 38.94 274 TYR A O 1
ATOM 2261 N N . LEU A 1 275 ? 7.978 8.563 5.382 1.00 36.94 275 LEU A N 1
ATOM 2262 C CA . LEU A 1 275 ? 8.048 10.025 5.469 1.00 36.94 275 LEU A CA 1
ATOM 2263 C C . LEU A 1 275 ? 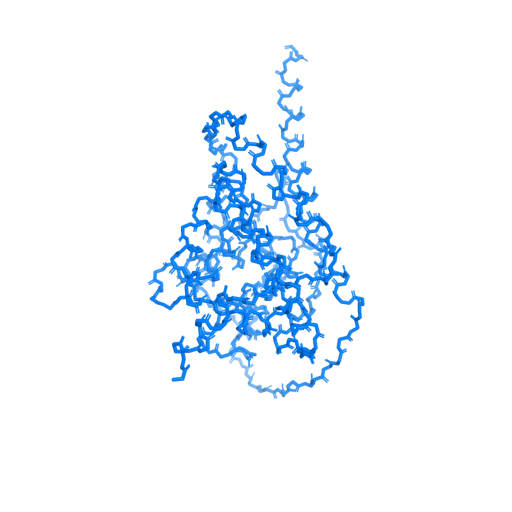8.849 10.621 4.305 1.00 36.94 275 LEU A C 1
ATOM 2265 O O . LEU A 1 275 ? 8.385 11.559 3.673 1.00 36.94 275 LEU A O 1
ATOM 2269 N N . GLU A 1 276 ? 9.982 10.018 3.942 1.00 44.09 276 GLU A N 1
ATOM 2270 C CA . GLU A 1 276 ? 10.789 10.413 2.782 1.00 44.09 27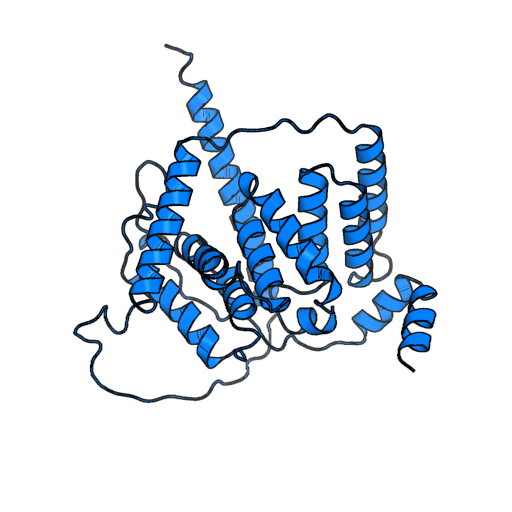6 GLU A CA 1
ATOM 2271 C C . GLU A 1 276 ? 9.986 10.331 1.475 1.00 44.09 276 GLU A C 1
ATOM 2273 O O . GLU A 1 276 ? 10.069 11.239 0.655 1.00 44.09 276 GLU A O 1
ATOM 2278 N N . HIS A 1 277 ? 9.157 9.295 1.300 1.00 48.59 277 HIS A N 1
ATOM 2279 C CA . HIS A 1 277 ? 8.265 9.186 0.143 1.00 48.59 277 HIS A CA 1
ATOM 2280 C C . HIS A 1 277 ? 7.138 10.232 0.165 1.00 48.59 277 HIS A C 1
ATOM 2282 O O . HIS A 1 277 ? 6.785 10.774 -0.882 1.00 48.59 277 HIS A O 1
ATOM 2288 N N . GLN A 1 278 ? 6.543 10.524 1.330 1.00 42.84 278 GLN A N 1
ATOM 2289 C CA . GLN A 1 278 ? 5.565 11.614 1.437 1.00 42.84 278 GLN A CA 1
ATOM 2290 C C . GLN A 1 278 ? 6.209 12.960 1.081 1.00 42.84 278 GLN A C 1
ATOM 2292 O O . GLN A 1 278 ? 5.657 13.686 0.256 1.00 42.84 278 GLN A O 1
ATOM 2297 N N . ASP A 1 279 ? 7.409 13.229 1.593 1.00 43.84 279 ASP A N 1
ATOM 2298 C CA . ASP A 1 279 ? 8.179 14.434 1.291 1.00 43.84 279 ASP A CA 1
ATOM 2299 C C . ASP A 1 279 ? 8.595 14.509 -0.190 1.00 43.84 279 ASP A C 1
ATOM 2301 O O . ASP A 1 279 ? 8.597 15.594 -0.769 1.00 43.84 279 ASP A O 1
ATOM 2305 N N . GLU A 1 280 ? 8.949 13.389 -0.830 1.00 52.69 280 GLU A N 1
ATOM 2306 C CA . GLU A 1 280 ? 9.262 13.314 -2.268 1.00 52.69 280 GLU A CA 1
ATOM 2307 C C . GLU A 1 280 ? 8.016 13.640 -3.110 1.00 52.69 280 GLU A C 1
ATOM 2309 O O . GLU A 1 280 ? 8.055 14.507 -3.988 1.00 52.69 280 GLU A O 1
ATOM 2314 N N . MET A 1 281 ? 6.867 13.039 -2.781 1.00 43.91 281 MET A N 1
ATOM 2315 C CA . MET A 1 281 ? 5.589 13.319 -3.446 1.00 43.91 281 MET A CA 1
ATOM 2316 C C . MET A 1 281 ? 5.116 14.767 -3.231 1.00 43.91 281 MET A C 1
ATOM 2318 O O . MET A 1 281 ? 4.545 15.381 -4.138 1.00 43.91 281 MET A O 1
ATOM 2322 N N . GLU A 1 282 ? 5.354 15.346 -2.054 1.00 45.06 282 GLU A N 1
ATOM 2323 C CA . GLU A 1 282 ? 5.059 16.752 -1.760 1.00 45.06 282 GLU A CA 1
ATOM 2324 C C . GLU A 1 282 ? 6.004 17.706 -2.499 1.00 45.06 282 GLU A C 1
ATOM 2326 O O . GLU A 1 282 ? 5.538 18.688 -3.087 1.00 45.06 282 GLU A O 1
ATOM 2331 N N . ARG A 1 283 ? 7.304 17.396 -2.585 1.00 44.12 283 ARG A N 1
ATOM 2332 C CA . ARG A 1 283 ? 8.274 18.158 -3.391 1.00 44.12 283 ARG A CA 1
ATOM 2333 C C . ARG A 1 283 ? 7.925 18.142 -4.880 1.00 44.12 283 ARG A C 1
ATOM 2335 O O . ARG A 1 283 ? 7.963 19.197 -5.513 1.00 44.12 283 ARG A O 1
ATOM 2342 N N . HIS A 1 284 ? 7.497 17.006 -5.431 1.00 46.53 284 HIS A N 1
ATOM 2343 C CA . HIS A 1 284 ? 7.037 16.922 -6.823 1.00 46.53 284 HIS A CA 1
ATOM 2344 C C . HIS A 1 284 ? 5.749 17.717 -7.084 1.00 46.53 284 HIS A C 1
ATOM 2346 O O . HIS A 1 284 ? 5.605 18.338 -8.141 1.00 46.53 284 HIS A O 1
ATOM 2352 N N . ASN A 1 285 ? 4.820 17.750 -6.126 1.00 42.50 285 ASN A N 1
ATOM 2353 C CA . ASN A 1 285 ? 3.629 18.595 -6.229 1.00 42.50 285 ASN A CA 1
ATOM 2354 C C . ASN A 1 285 ? 3.977 20.093 -6.149 1.00 42.50 285 ASN A C 1
ATOM 2356 O O . ASN A 1 285 ? 3.403 20.882 -6.898 1.00 42.50 285 ASN A O 1
ATOM 2360 N N . SER A 1 286 ? 4.946 20.459 -5.306 1.00 40.47 286 SER A N 1
ATOM 2361 C CA . SER A 1 286 ? 5.397 21.842 -5.080 1.00 40.47 286 SER A CA 1
ATOM 2362 C C . SER A 1 286 ? 6.195 22.413 -6.262 1.00 40.47 286 SER A C 1
ATOM 2364 O O . SER A 1 286 ? 6.014 23.571 -6.647 1.00 40.47 286 SER A O 1
ATOM 2366 N N . ALA A 1 287 ? 7.049 21.595 -6.886 1.00 42.62 287 ALA A N 1
ATOM 2367 C CA . ALA A 1 287 ? 7.824 21.984 -8.065 1.00 42.62 287 ALA A CA 1
ATOM 2368 C C . ALA A 1 287 ? 6.924 22.265 -9.283 1.00 42.62 287 ALA A C 1
ATOM 2370 O O . ALA A 1 287 ? 7.149 23.223 -10.020 1.00 42.62 287 ALA A O 1
ATOM 2371 N N . ASN A 1 288 ? 5.850 21.486 -9.453 1.00 41.72 288 ASN A N 1
ATOM 2372 C CA . ASN A 1 288 ? 4.882 21.698 -10.531 1.00 41.72 288 ASN A CA 1
ATOM 2373 C C . ASN A 1 288 ? 3.998 22.943 -10.315 1.00 41.72 288 ASN A C 1
ATOM 2375 O O . ASN A 1 288 ? 3.567 23.543 -11.296 1.00 41.72 288 ASN A O 1
ATOM 2379 N N . THR A 1 289 ? 3.730 23.357 -9.069 1.00 42.34 289 THR A N 1
ATOM 2380 C CA . THR A 1 289 ? 3.005 24.614 -8.795 1.00 42.34 289 THR A CA 1
ATOM 2381 C C . THR A 1 289 ? 3.860 25.855 -9.037 1.00 42.34 289 THR A C 1
ATOM 2383 O O . THR A 1 289 ? 3.343 26.849 -9.546 1.00 42.34 289 THR A O 1
ATOM 2386 N N . ASN A 1 290 ? 5.164 25.794 -8.755 1.00 39.06 290 ASN A N 1
ATOM 2387 C CA . ASN A 1 290 ? 6.064 26.930 -8.974 1.00 39.06 290 ASN A CA 1
ATOM 2388 C C . ASN A 1 290 ? 6.359 27.147 -10.468 1.00 39.06 290 ASN A C 1
ATOM 2390 O O . ASN A 1 290 ? 6.318 28.281 -10.933 1.00 39.06 290 ASN A O 1
ATOM 2394 N N . ALA A 1 291 ? 6.500 26.073 -11.256 1.00 39.28 291 ALA A N 1
ATOM 2395 C CA . ALA A 1 291 ? 6.667 26.178 -12.711 1.00 39.28 291 ALA A CA 1
ATOM 2396 C C . ALA A 1 291 ? 5.435 26.769 -13.433 1.00 39.28 291 ALA A C 1
ATOM 2398 O O . ALA A 1 291 ? 5.571 27.376 -14.490 1.00 39.28 291 ALA A O 1
ATOM 2399 N N . SER A 1 292 ? 4.230 26.627 -12.863 1.00 39.44 292 SER A N 1
ATOM 2400 C CA . SER A 1 292 ? 3.011 27.259 -13.396 1.00 39.44 292 SER A CA 1
ATOM 2401 C C . SER A 1 292 ? 2.831 28.726 -12.992 1.00 39.44 292 SER A C 1
ATOM 2403 O O . SER A 1 292 ? 1.939 29.389 -13.520 1.00 39.44 292 SER A O 1
ATOM 2405 N N . HIS A 1 293 ? 3.640 29.231 -12.052 1.00 35.19 293 HIS A N 1
ATOM 2406 C CA . HIS A 1 293 ? 3.563 30.622 -11.607 1.00 35.19 293 HIS A CA 1
ATOM 2407 C C . HIS A 1 293 ? 4.526 31.542 -12.368 1.00 35.19 293 HIS A C 1
ATOM 2409 O O . HIS A 1 293 ? 4.199 32.712 -12.560 1.00 35.19 293 HIS A O 1
ATOM 2415 N N . ASP A 1 294 ? 5.634 30.995 -12.877 1.00 37.41 294 ASP A N 1
ATOM 2416 C CA . ASP A 1 294 ? 6.635 31.743 -13.648 1.00 37.41 294 ASP A CA 1
ATOM 2417 C C . ASP A 1 294 ? 6.255 31.935 -15.130 1.00 37.41 294 ASP A C 1
ATOM 2419 O O . ASP A 1 294 ? 6.841 32.769 -15.809 1.00 37.41 294 ASP A O 1
ATOM 2423 N N . SER A 1 295 ? 5.223 31.251 -15.646 1.00 36.78 295 SER A N 1
ATOM 2424 C CA . SER A 1 295 ? 4.753 31.429 -17.034 1.00 36.78 295 SER A CA 1
ATOM 2425 C C . SER A 1 295 ? 3.735 32.568 -17.227 1.00 36.78 295 SER A C 1
ATOM 2427 O O . SER A 1 295 ? 3.069 32.622 -18.259 1.00 36.78 295 SER A O 1
ATOM 2429 N N . TYR A 1 296 ? 3.556 33.437 -16.226 1.00 38.31 296 TYR A N 1
ATOM 2430 C CA . TYR A 1 296 ? 2.665 34.611 -16.279 1.00 38.31 296 TYR A CA 1
ATOM 2431 C C . TYR A 1 296 ? 3.392 35.940 -16.015 1.00 38.31 296 TYR A C 1
ATOM 2433 O O . TYR A 1 296 ? 2.748 36.965 -15.785 1.00 38.31 296 TYR A O 1
ATOM 2441 N N . LEU A 1 297 ? 4.723 35.929 -16.065 1.00 38.19 297 LEU A N 1
ATOM 2442 C CA . LEU A 1 297 ? 5.564 37.120 -16.015 1.00 38.19 297 LEU A CA 1
ATOM 2443 C C . LEU A 1 297 ? 6.576 37.074 -17.165 1.00 38.19 297 LEU A C 1
ATOM 2445 O O . LEU A 1 297 ? 7.767 36.934 -16.928 1.00 38.19 297 LEU A O 1
ATOM 2449 N N . ASP A 1 298 ? 6.063 37.172 -18.390 1.00 35.44 298 ASP A N 1
ATOM 2450 C CA . ASP A 1 298 ? 6.748 37.744 -19.558 1.00 35.44 298 ASP A CA 1
ATOM 2451 C C . ASP A 1 298 ? 5.698 38.353 -20.503 1.00 35.44 298 ASP A C 1
ATOM 2453 O O . ASP A 1 298 ? 4.671 37.680 -20.773 1.00 35.44 298 ASP A O 1
#

Secondary structure (DSSP, 8-state):
-HHHHHHHHHT--HHHHHHHHHH-----SBPPPP----GGG--EETTEE-TT---HHHHHHHHHHHHHHHHHS-GGGHHHHHHHHHTT--HHHHHHHHHHHHHHHTT-S-HHHHHHHHHHHHHT-GGGHHHHHHHHHHHGGG--HHHHHTBGGG-HHHHHHHHHHHHHHTT-HHHHHHHHHHHHHTSPTT-THHHHHHHHHHHHHHTPPPPPP-PPPHHHHHHHHHHHHHHHHHHHTTS--SGGGTSTTS-----PPPP-PPPHHHHHHHHHHHHHHHHHHHHHHHHHHHHTTGGG--

Radius of gyration: 21.06 Å; chains: 1; bounding box: 44×62×51 Å

pLDDT: mean 78.71, std 21.97, range [27.28, 98.75]

Foldseek 3Di:
DVVVVVVVVVPDDLLNLQVVLVVPDDAAQQAADDQDDDPVQFPADPQGGDLQDHGPNLLCLLLVQLVCLVVRDDPLQSLVSLLLNLLLDDDDSSLLSLLLLCVPQVPPPRLNSLLSVLSSLLLLDDVSLVVSLVSCVVNVVVDDQVNQSNRLLRHLLVVLCSNLVSCVSQVVLVSNLVSLSSSSSNDHRPPCVSVVVNVVSVVCNVVPDDDDDDDDDPSSVVVNVSSNVSSVVCVVQVSDDPPSPPVNPDDDDDDDDDDDDDDPVSVVSSVVSVVVSVVVVVVSVVVVVVVVVVVVPD

Sequence (298 aa):
MKIITQLMNLFKLDSTIQMEYAEKKQAPIYMPNDYEQDDSQSITDDSGYDLTRFSEHEAYIIKHVWDVVHEKYPSEYFALGLANESYCIKYKPRYVLYELIILQFSDSDNPVDLFAVSLAYASKGAFYRKQALDYFERSEASISPDLLDEFLSYMPLYVYNLFSELYEKEHLYDSAIRCTRLAKRFSKPGNSFFDDRISMLKIKSQNASPLRSRKMPEKQQIFEANVTAAANFFLKNNFLPPDMRKYASSAARSKKPYRTSVNLKQYAVMCNAYLEHQDEMERHNSANTNASHDSYLD